Protein AF-A0A6G0UQ21-F1 (afdb_monomer_lite)

Radius of gyration: 29.73 Å; chains: 1; bounding box: 83×68×95 Å

Structure (mmCIF, N/CA/C/O backbone):
data_AF-A0A6G0UQ21-F1
#
_entry.id   AF-A0A6G0UQ21-F1
#
loop_
_atom_site.group_PDB
_atom_site.id
_atom_site.type_symbol
_atom_site.label_atom_id
_atom_site.label_alt_id
_atom_site.label_comp_id
_atom_site.label_asym_id
_atom_site.label_entity_id
_atom_site.label_seq_id
_atom_site.pdbx_PDB_ins_code
_atom_site.Cartn_x
_atom_site.Cartn_y
_atom_site.Cartn_z
_atom_site.occupancy
_atom_site.B_iso_or_equiv
_atom_site.auth_seq_id
_atom_site.auth_comp_id
_atom_site.auth_asym_id
_atom_site.auth_atom_id
_atom_site.pdbx_PDB_model_num
ATOM 1 N N . MET A 1 1 ? -21.520 -42.260 46.494 1.00 47.91 1 MET A N 1
ATOM 2 C CA . MET A 1 1 ? -20.589 -41.897 45.404 1.00 47.91 1 MET A CA 1
ATOM 3 C C . MET A 1 1 ? -20.803 -40.428 45.091 1.00 47.91 1 MET A C 1
ATOM 5 O O . M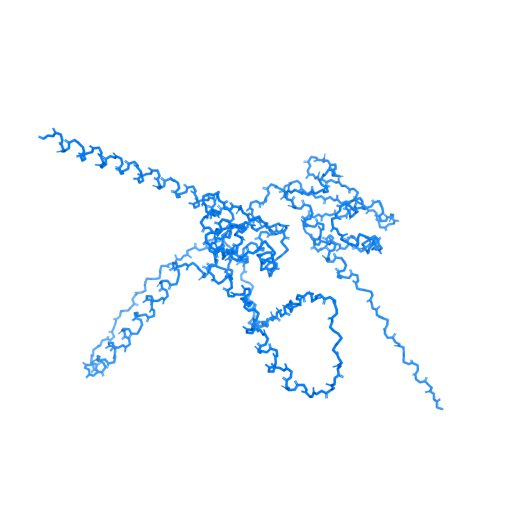ET A 1 1 ? -21.915 -40.061 44.748 1.00 47.91 1 MET A O 1
ATOM 9 N N . SER A 1 2 ? -19.809 -39.581 45.348 1.00 51.09 2 SER A N 1
ATOM 10 C CA . SER A 1 2 ? -19.900 -38.125 45.204 1.00 51.09 2 SER A CA 1
ATOM 11 C C . SER A 1 2 ? -19.579 -37.703 43.769 1.00 51.09 2 SER A C 1
ATOM 13 O O . SER A 1 2 ? -18.466 -37.908 43.285 1.00 51.09 2 SER A O 1
ATOM 15 N N . ASP A 1 3 ? -20.558 -37.103 43.092 1.00 58.38 3 ASP A N 1
ATOM 16 C CA . ASP A 1 3 ? -20.412 -36.596 41.729 1.00 58.38 3 ASP A CA 1
ATOM 17 C C . ASP A 1 3 ? -19.404 -35.442 41.673 1.00 58.38 3 ASP A C 1
ATOM 19 O O . ASP A 1 3 ? -19.630 -34.329 42.159 1.00 58.38 3 ASP A O 1
ATOM 23 N N . ILE A 1 4 ? -18.256 -35.705 41.048 1.00 64.38 4 ILE A N 1
ATOM 24 C CA . ILE A 1 4 ? -17.214 -34.712 40.799 1.00 64.38 4 ILE A CA 1
ATOM 25 C C . ILE A 1 4 ? -17.725 -33.761 39.711 1.00 64.38 4 ILE A C 1
ATOM 27 O O . ILE A 1 4 ? -17.646 -34.032 38.512 1.00 64.38 4 ILE A O 1
ATOM 31 N N . ASN A 1 5 ? -18.256 -32.617 40.135 1.00 59.78 5 ASN A N 1
ATOM 32 C CA . ASN A 1 5 ? -18.750 -31.568 39.251 1.00 59.78 5 ASN A CA 1
ATOM 33 C C . ASN A 1 5 ? -17.571 -30.851 38.559 1.00 59.78 5 ASN A C 1
ATOM 35 O O . ASN A 1 5 ? -17.010 -29.869 39.058 1.00 59.78 5 ASN A O 1
ATOM 39 N N . ILE A 1 6 ? -17.151 -31.372 37.402 1.00 70.31 6 ILE A N 1
ATOM 40 C CA . ILE A 1 6 ? -16.072 -30.801 36.587 1.00 70.31 6 ILE A CA 1
ATOM 41 C C . ILE A 1 6 ? -16.541 -29.452 36.018 1.00 70.31 6 ILE A C 1
ATOM 43 O O . ILE A 1 6 ? -17.186 -29.375 34.969 1.00 70.31 6 ILE A O 1
ATOM 47 N N . LYS A 1 7 ? -16.176 -28.353 36.694 1.00 69.44 7 LYS A N 1
ATOM 48 C CA . LYS A 1 7 ? -16.424 -26.976 36.237 1.00 69.44 7 LYS A CA 1
ATOM 49 C C . LYS A 1 7 ? -15.803 -26.760 34.850 1.00 69.44 7 LYS A C 1
ATOM 51 O O . LYS A 1 7 ? -14.590 -26.590 34.703 1.00 69.44 7 LYS A O 1
ATOM 56 N N . ARG A 1 8 ? -16.640 -26.737 33.806 1.00 73.88 8 ARG A N 1
ATOM 57 C CA . ARG A 1 8 ? -16.223 -26.445 32.424 1.00 73.88 8 ARG A CA 1
ATOM 58 C C . ARG A 1 8 ? -15.544 -25.070 32.371 1.00 73.88 8 ARG A C 1
ATOM 60 O O . ARG A 1 8 ? -16.163 -24.048 32.664 1.00 73.88 8 ARG A O 1
ATOM 67 N N . LYS A 1 9 ? -14.268 -25.029 31.966 1.00 73.31 9 LYS A N 1
ATOM 68 C CA . LYS A 1 9 ? -13.520 -23.774 31.764 1.00 73.31 9 LYS A CA 1
ATOM 69 C C . LYS A 1 9 ? -14.267 -22.897 30.751 1.00 73.31 9 LYS A C 1
ATOM 71 O O . LYS A 1 9 ? -14.428 -23.285 29.593 1.00 73.31 9 LYS A O 1
ATOM 76 N N . ARG A 1 10 ? -14.717 -21.712 31.179 1.00 67.94 10 ARG A N 1
ATOM 77 C CA . ARG A 1 10 ? -15.411 -20.739 30.318 1.00 67.94 10 ARG A CA 1
ATOM 78 C C . ARG A 1 10 ? -14.535 -20.408 29.103 1.00 67.94 10 ARG A C 1
ATOM 80 O O . ARG A 1 10 ? -13.388 -19.980 29.251 1.00 67.94 10 ARG A O 1
ATOM 87 N N . LYS A 1 11 ? -15.063 -20.606 27.889 1.00 70.06 11 LYS A N 1
ATOM 88 C CA . LYS A 1 11 ? -14.386 -20.206 26.646 1.00 70.06 11 LYS A CA 1
ATOM 89 C C . LYS A 1 11 ? -14.314 -18.678 26.612 1.00 70.06 11 LYS A C 1
ATOM 91 O O . LYS A 1 11 ? -15.342 -18.019 26.512 1.00 70.06 11 LYS A O 1
ATOM 96 N N . ARG A 1 12 ? -13.107 -18.109 26.698 1.00 66.25 12 ARG A N 1
ATOM 97 C CA . ARG A 1 12 ? -12.918 -16.657 26.564 1.00 66.25 12 ARG A CA 1
ATOM 98 C C . ARG A 1 12 ? -13.371 -16.209 25.164 1.00 66.25 12 ARG A C 1
ATOM 100 O O . ARG A 1 12 ? -12.971 -16.844 24.182 1.00 66.25 12 ARG A O 1
ATOM 107 N N . PRO A 1 13 ? -14.170 -15.137 25.045 1.00 69.62 13 PRO A N 1
ATOM 108 C CA . PRO A 1 13 ? -14.610 -14.634 23.750 1.00 69.62 13 PRO A CA 1
ATOM 109 C C . PRO A 1 13 ? -13.403 -14.207 22.901 1.00 69.62 13 PRO A C 1
ATOM 111 O O . PRO A 1 13 ? -12.422 -13.656 23.406 1.00 69.62 13 PRO A O 1
ATOM 114 N N . ARG A 1 14 ? -13.454 -14.471 21.588 1.00 79.19 14 ARG A N 1
ATOM 115 C CA . ARG A 1 14 ? -12.357 -14.223 20.628 1.00 79.19 14 ARG A CA 1
ATOM 116 C C . ARG A 1 14 ? -12.195 -12.732 20.265 1.00 79.19 14 ARG A C 1
ATOM 118 O O . ARG A 1 14 ? -11.975 -12.383 19.108 1.00 79.19 14 ARG A O 1
ATOM 125 N N . THR A 1 15 ? -12.247 -11.836 21.248 1.00 87.25 15 THR A N 1
ATOM 126 C CA . THR A 1 15 ? -12.184 -10.375 21.045 1.00 87.25 15 THR A CA 1
ATOM 127 C C . THR A 1 15 ? -10.826 -9.898 20.530 1.00 87.25 15 THR A C 1
ATOM 129 O O . THR A 1 15 ? -10.718 -8.837 19.923 1.00 87.25 15 THR A O 1
ATOM 132 N N . THR A 1 16 ? -9.752 -10.662 20.744 1.00 90.38 16 THR A N 1
ATOM 133 C CA . THR A 1 16 ? -8.412 -10.301 20.254 1.00 90.38 16 THR A CA 1
ATOM 134 C C . THR A 1 16 ? -8.328 -10.310 18.732 1.00 90.38 16 THR A C 1
ATOM 136 O O . THR A 1 16 ? -7.727 -9.396 18.170 1.00 90.38 16 THR A O 1
ATOM 139 N N . GLN A 1 17 ? -8.938 -11.304 18.078 1.00 90.38 17 GLN A N 1
ATOM 140 C CA . GLN A 1 17 ? -8.949 -11.407 16.618 1.00 90.38 17 GLN A CA 1
ATOM 141 C C . GLN A 1 17 ? -9.799 -10.287 16.013 1.00 90.38 17 GLN A C 1
ATOM 143 O O . GLN A 1 17 ? -9.311 -9.563 15.153 1.00 90.38 17 GLN A O 1
ATOM 148 N N . LEU A 1 18 ? -11.001 -10.065 16.561 1.00 91.44 18 LEU A N 1
ATOM 149 C CA . LEU A 1 18 ? -11.879 -8.961 16.155 1.00 91.44 18 LEU A CA 1
ATOM 150 C C . LEU A 1 18 ? -11.163 -7.610 16.236 1.00 91.44 18 LEU A C 1
ATOM 152 O O . LEU A 1 18 ? -11.138 -6.869 15.261 1.00 91.44 18 LEU A O 1
ATOM 156 N N . ARG A 1 19 ? -10.477 -7.330 17.352 1.00 93.44 19 ARG A N 1
ATOM 157 C CA . ARG A 1 19 ? -9.668 -6.111 17.510 1.00 93.44 19 ARG A CA 1
ATOM 158 C C . ARG A 1 19 ? -8.542 -6.004 16.480 1.00 93.44 19 ARG A C 1
ATOM 160 O O . ARG A 1 19 ? -8.238 -4.912 16.013 1.00 93.44 19 ARG A O 1
ATOM 167 N N . GLN A 1 20 ? -7.880 -7.110 16.140 1.00 93.44 20 GLN A N 1
ATOM 168 C CA . GLN A 1 20 ? -6.817 -7.093 15.131 1.00 93.44 20 GLN A CA 1
ATOM 169 C C . GLN A 1 20 ? -7.354 -6.842 13.724 1.00 93.44 20 GLN A C 1
ATOM 171 O O . GLN A 1 20 ? -6.705 -6.124 12.964 1.00 93.44 20 GLN A O 1
ATOM 176 N N . ASP A 1 21 ? -8.496 -7.429 13.385 1.00 92.81 21 ASP A N 1
ATOM 177 C CA . ASP A 1 21 ? -9.113 -7.280 12.071 1.00 92.81 21 ASP A CA 1
ATOM 178 C C . ASP A 1 21 ? -9.715 -5.882 11.910 1.00 92.81 21 ASP A C 1
ATOM 180 O O . ASP A 1 21 ? -9.471 -5.240 10.889 1.00 92.81 21 ASP A O 1
ATOM 184 N N . LEU A 1 22 ? -10.357 -5.352 12.958 1.00 94.69 22 LEU A N 1
ATOM 185 C CA . LEU A 1 22 ? -10.803 -3.960 13.008 1.00 94.69 22 LEU A CA 1
ATOM 186 C C . LEU A 1 22 ? -9.629 -2.996 12.825 1.00 94.69 22 LEU A C 1
ATOM 188 O O . LEU A 1 22 ? -9.658 -2.151 11.937 1.00 94.69 22 LEU A O 1
ATOM 192 N N . ARG A 1 23 ? -8.548 -3.175 13.599 1.00 95.69 23 ARG A N 1
ATOM 193 C CA . ARG A 1 23 ? -7.333 -2.357 13.472 1.00 95.69 23 ARG A CA 1
ATOM 194 C C . ARG A 1 23 ? -6.801 -2.354 12.045 1.00 95.69 23 ARG A C 1
ATOM 196 O O . ARG A 1 23 ? -6.537 -1.290 11.506 1.00 95.69 23 ARG A O 1
ATOM 203 N N . LYS A 1 24 ? -6.613 -3.530 11.435 1.00 95.00 24 LYS A N 1
ATOM 204 C CA . LYS A 1 24 ? -6.096 -3.628 10.060 1.00 95.00 24 LYS A CA 1
ATOM 205 C C . LYS A 1 24 ? -7.016 -2.918 9.073 1.00 95.00 24 LYS A C 1
ATOM 207 O O . LYS A 1 24 ? -6.526 -2.267 8.159 1.00 95.00 24 LYS A O 1
ATOM 212 N N . SER A 1 25 ? -8.322 -3.038 9.258 1.00 94.38 25 SER A N 1
ATOM 213 C CA . SER A 1 25 ? -9.308 -2.446 8.356 1.00 94.38 25 SER A CA 1
ATOM 214 C C . SER A 1 25 ? -9.330 -0.925 8.475 1.00 94.38 25 SER A C 1
ATOM 216 O O . SER A 1 25 ? -9.248 -0.247 7.461 1.00 94.38 25 SER A O 1
ATOM 218 N N . LEU A 1 26 ? -9.277 -0.379 9.694 1.00 95.38 26 LEU A N 1
ATOM 219 C CA . LEU A 1 26 ? -9.118 1.063 9.911 1.00 95.38 26 LEU A CA 1
ATOM 220 C C . LEU A 1 26 ? -7.778 1.579 9.362 1.00 95.38 26 LEU A C 1
ATOM 222 O O . LEU A 1 26 ? -7.751 2.566 8.637 1.00 95.38 26 LEU A O 1
ATOM 226 N N . GLU A 1 27 ? -6.663 0.887 9.630 1.00 95.31 27 GLU A N 1
ATOM 227 C CA . GLU A 1 27 ? -5.342 1.268 9.099 1.00 95.31 27 GLU A CA 1
ATOM 228 C C . GLU A 1 27 ? -5.321 1.293 7.565 1.00 95.31 27 GLU A C 1
ATOM 230 O O . GLU A 1 27 ? -4.733 2.191 6.964 1.00 95.31 27 GLU A O 1
ATOM 235 N N . THR A 1 28 ? -5.935 0.296 6.926 1.00 95.00 28 THR A N 1
ATOM 236 C CA . THR A 1 28 ? -5.995 0.210 5.462 1.00 95.00 28 THR A CA 1
ATOM 237 C C . THR A 1 28 ? -6.940 1.249 4.880 1.00 95.00 28 THR A C 1
ATOM 239 O O . THR A 1 28 ? -6.551 1.922 3.931 1.00 95.00 28 THR A O 1
ATOM 242 N N . ALA A 1 29 ? -8.113 1.456 5.480 1.00 94.62 29 ALA A N 1
ATOM 243 C CA . ALA A 1 29 ? -9.062 2.470 5.048 1.00 94.62 29 ALA A CA 1
ATOM 244 C C . ALA A 1 29 ? -8.479 3.884 5.179 1.00 94.62 29 ALA A C 1
ATOM 246 O O . ALA A 1 29 ? -8.512 4.635 4.214 1.00 94.62 29 ALA A O 1
ATOM 247 N N . ILE A 1 30 ? -7.864 4.247 6.308 1.00 94.81 30 ILE A N 1
ATOM 248 C CA . ILE A 1 30 ? -7.285 5.590 6.510 1.00 94.81 30 ILE A CA 1
ATOM 249 C C . ILE A 1 30 ? -6.147 5.868 5.516 1.00 94.81 30 ILE A C 1
ATOM 251 O O . ILE A 1 30 ? -6.021 6.974 4.986 1.00 94.81 30 ILE A O 1
ATOM 255 N N . LEU A 1 31 ? -5.303 4.866 5.248 1.00 94.56 31 LEU A N 1
ATOM 256 C CA . LEU A 1 31 ? -4.131 5.027 4.383 1.00 94.56 31 LEU A CA 1
ATOM 257 C C . LEU A 1 31 ? -4.419 4.817 2.892 1.00 94.56 31 LEU A C 1
ATOM 259 O O . LEU A 1 31 ? -3.536 5.095 2.071 1.00 94.56 31 LEU A O 1
ATOM 263 N N . ALA A 1 32 ? -5.600 4.318 2.526 1.00 93.69 32 ALA A N 1
ATOM 264 C CA . ALA A 1 32 ? -5.936 4.060 1.135 1.00 93.69 32 ALA A CA 1
ATOM 265 C C . ALA A 1 32 ? -5.941 5.369 0.318 1.00 93.69 32 ALA A C 1
ATOM 267 O O . ALA A 1 32 ? -6.457 6.396 0.769 1.00 93.69 32 ALA A O 1
ATOM 268 N N . PRO A 1 33 ? -5.379 5.362 -0.907 1.00 90.38 33 PRO A N 1
ATOM 269 C CA . PRO A 1 33 ? -5.287 6.565 -1.733 1.00 90.38 33 PRO A CA 1
ATOM 270 C C . PRO A 1 33 ? -6.667 7.084 -2.160 1.00 90.38 33 PRO A C 1
ATOM 272 O O . PRO A 1 33 ? -6.854 8.290 -2.271 1.00 90.38 33 PRO A O 1
ATOM 275 N N . LYS A 1 34 ? -7.630 6.176 -2.361 1.00 90.94 34 LYS A N 1
ATOM 276 C CA . LYS A 1 34 ? -9.035 6.463 -2.686 1.00 90.94 34 LYS A CA 1
ATOM 277 C C . LYS A 1 34 ? -9.941 5.940 -1.577 1.00 90.94 34 LYS A C 1
ATOM 279 O O . LYS A 1 34 ? -10.732 5.029 -1.787 1.00 90.94 34 LYS A O 1
ATOM 284 N N . SER A 1 35 ? -9.712 6.433 -0.370 1.00 91.62 35 SER A N 1
ATOM 285 C CA . SER A 1 35 ? -10.460 5.989 0.797 1.00 91.62 35 SER A CA 1
ATOM 286 C C . SER A 1 35 ? -11.856 6.608 0.825 1.00 91.62 35 SER A C 1
ATOM 288 O O . SER A 1 35 ? -11.991 7.825 0.697 1.00 91.62 35 SER A O 1
ATOM 290 N N . SER A 1 36 ? -12.872 5.763 1.010 1.00 90.31 36 SER A N 1
ATOM 291 C CA . SER A 1 36 ? -14.269 6.179 1.136 1.00 90.31 36 SER A CA 1
ATOM 292 C C . SER A 1 36 ? -14.521 6.973 2.409 1.00 90.31 36 SER A C 1
ATOM 294 O O . SER A 1 36 ? -15.366 7.846 2.392 1.00 90.31 36 SER A O 1
ATOM 296 N N . ILE A 1 37 ? -13.772 6.745 3.490 1.00 94.12 37 ILE A N 1
ATOM 297 C CA . ILE A 1 37 ? -14.065 7.330 4.809 1.00 94.12 37 ILE A CA 1
ATOM 298 C C . ILE A 1 37 ? -13.524 8.750 5.001 1.00 94.12 37 ILE A C 1
ATOM 300 O O . ILE A 1 37 ? -13.802 9.372 6.014 1.00 94.12 37 ILE A O 1
ATOM 304 N N . LEU A 1 38 ? -12.735 9.280 4.063 1.00 92.88 38 LEU A N 1
ATOM 305 C CA . LEU A 1 38 ? -12.030 10.554 4.264 1.00 92.88 38 LEU A CA 1
ATOM 306 C C . LEU A 1 38 ? -12.944 11.769 4.357 1.00 92.88 38 LEU A C 1
ATOM 308 O O . LEU A 1 38 ? -12.565 12.741 4.998 1.00 92.88 38 LEU A O 1
ATOM 312 N N . HIS A 1 39 ? -14.110 11.717 3.717 1.00 94.81 39 HIS A N 1
ATOM 313 C CA . HIS A 1 39 ? -15.087 12.802 3.771 1.00 94.81 39 HIS A CA 1
ATOM 314 C C . HIS A 1 39 ? -15.729 12.947 5.159 1.00 94.81 39 HIS A C 1
ATOM 316 O O . HIS A 1 39 ? -16.267 14.004 5.455 1.00 94.81 39 HIS A O 1
ATOM 322 N N . LEU A 1 40 ? -15.639 11.914 6.007 1.00 95.94 40 LEU A N 1
ATOM 323 C CA . LEU A 1 40 ? -16.147 11.929 7.383 1.00 95.94 40 LEU A CA 1
ATOM 324 C C . LEU A 1 40 ? -15.200 12.641 8.356 1.00 95.94 40 LEU A C 1
ATOM 326 O O . LEU A 1 40 ? -15.561 12.866 9.505 1.00 95.94 40 LEU A O 1
ATOM 330 N N . PHE A 1 41 ? -13.964 12.934 7.937 1.00 96.44 41 PHE A N 1
ATOM 331 C CA . PHE A 1 41 ? -12.972 13.536 8.817 1.00 96.44 41 PHE A CA 1
ATOM 332 C C . PHE A 1 41 ? -12.993 15.056 8.730 1.00 96.44 41 PHE A C 1
ATOM 334 O O . PHE A 1 41 ? -12.660 15.638 7.695 1.00 9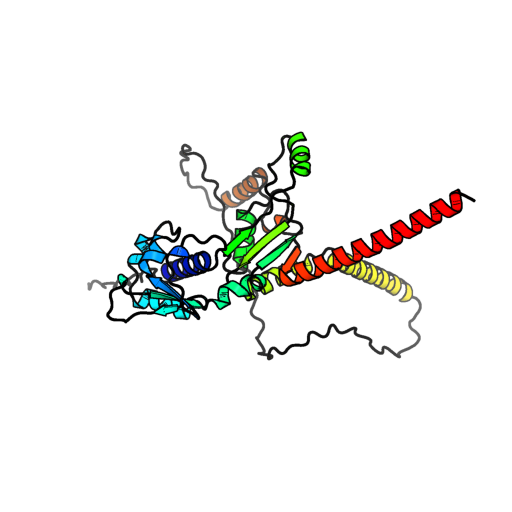6.44 41 PHE A O 1
ATOM 341 N N . SER A 1 42 ? -13.259 15.680 9.870 1.00 96.50 42 SER A N 1
ATOM 342 C CA . SER A 1 42 ? -13.009 17.095 10.101 1.00 96.50 42 SER A CA 1
ATOM 343 C C . SER A 1 42 ? -11.503 17.358 10.103 1.00 96.50 42 SER A C 1
ATOM 345 O O . SER A 1 42 ? -10.701 16.576 10.627 1.00 96.50 42 SER A O 1
ATOM 347 N N . ILE A 1 43 ? -11.100 18.457 9.466 1.00 95.31 43 ILE A N 1
ATOM 348 C CA . ILE A 1 43 ? -9.693 18.819 9.289 1.00 95.31 43 ILE A CA 1
ATOM 349 C C . ILE A 1 43 ? -9.321 19.868 10.333 1.00 95.31 43 ILE A C 1
ATOM 351 O O . ILE A 1 43 ? -9.711 21.024 10.212 1.00 95.31 43 ILE A O 1
ATOM 355 N N . SER A 1 44 ? -8.519 19.483 11.321 1.00 93.19 44 SER A N 1
ATOM 356 C CA . SER A 1 44 ? -7.793 20.427 12.173 1.00 93.19 44 SER A CA 1
ATOM 357 C C . SER A 1 44 ? -6.412 20.725 11.579 1.00 93.19 44 SER A C 1
ATOM 359 O O . SER A 1 44 ? -5.943 20.049 10.657 1.00 93.19 44 SER A O 1
ATOM 361 N N . GLU A 1 45 ? -5.709 21.719 12.122 1.00 90.88 45 GLU A N 1
ATOM 362 C CA . GLU A 1 45 ? -4.387 22.125 11.620 1.00 90.88 45 GLU A CA 1
ATOM 363 C C . GLU A 1 45 ? -3.383 20.960 11.560 1.00 90.88 45 GLU A C 1
ATOM 365 O O . GLU A 1 45 ? -2.645 20.792 10.584 1.00 90.88 45 GLU A O 1
ATOM 370 N N . THR A 1 46 ? -3.379 20.105 12.588 1.00 93.88 46 THR A N 1
ATOM 371 C CA . THR A 1 46 ? -2.370 19.048 12.758 1.00 93.88 46 THR A CA 1
ATOM 372 C C . THR A 1 46 ? -2.912 17.630 12.568 1.00 93.88 46 THR A C 1
ATOM 374 O O . THR A 1 46 ? -2.140 16.698 12.285 1.00 93.88 46 THR A O 1
ATOM 377 N N . GLN A 1 47 ? -4.226 17.446 12.698 1.00 96.38 47 GLN A N 1
ATOM 378 C CA . GLN A 1 47 ? -4.870 16.139 12.785 1.00 96.38 47 GLN A CA 1
ATOM 379 C C . GLN A 1 47 ? -6.201 16.114 12.034 1.00 96.38 47 GLN A C 1
ATOM 381 O O . GLN A 1 47 ? -6.824 17.142 11.794 1.00 96.38 47 GLN A O 1
ATOM 386 N N . TYR A 1 48 ? -6.608 14.909 11.663 1.00 96.12 48 TYR A N 1
ATOM 387 C CA . TYR A 1 48 ? -7.949 14.601 11.189 1.00 96.12 48 TYR A CA 1
ATOM 388 C C . TYR A 1 48 ? -8.705 13.930 12.325 1.00 96.12 48 TYR A C 1
ATOM 390 O O . TYR A 1 48 ? -8.133 13.027 12.938 1.00 96.12 48 TYR A O 1
ATOM 398 N N . THR A 1 49 ? -9.948 14.330 12.576 1.00 97.38 49 THR A N 1
ATOM 399 C CA . THR A 1 49 ? -10.827 13.744 13.600 1.00 97.38 49 THR A CA 1
ATOM 400 C C . THR A 1 49 ? -12.167 13.350 12.984 1.00 97.38 49 THR A C 1
ATOM 402 O O . THR A 1 49 ? -12.640 14.004 12.061 1.00 97.38 49 THR A O 1
ATOM 405 N N . ALA A 1 50 ? -12.755 12.247 13.439 1.00 97.31 50 ALA A N 1
ATOM 406 C CA . ALA A 1 50 ? -14.081 11.799 13.013 1.00 97.31 50 ALA A CA 1
ATOM 407 C C . ALA A 1 50 ? -14.739 10.957 14.106 1.00 97.31 50 ALA A C 1
ATOM 409 O O . ALA A 1 50 ? -14.046 10.371 14.945 1.00 97.31 50 ALA A O 1
ATOM 410 N N . ASN A 1 51 ? -16.060 10.811 14.033 1.00 96.50 51 ASN A N 1
ATOM 411 C CA . ASN A 1 51 ? -16.776 9.847 14.856 1.00 96.50 51 ASN A CA 1
ATOM 412 C C . ASN A 1 51 ? -16.359 8.408 14.482 1.00 96.50 51 ASN A C 1
ATOM 414 O O . ASN A 1 51 ? -16.394 8.007 13.314 1.00 96.50 51 ASN A O 1
ATOM 418 N N . LEU A 1 52 ? -15.945 7.606 15.469 1.00 95.56 52 LEU A N 1
ATOM 419 C CA . LEU A 1 52 ? -15.449 6.247 15.238 1.00 95.56 52 LEU A CA 1
ATOM 420 C C . LEU A 1 52 ? -16.533 5.329 14.661 1.00 95.56 52 LEU A C 1
ATOM 422 O O . LEU A 1 52 ? -16.238 4.486 13.811 1.00 95.56 52 LEU A O 1
ATOM 426 N N . PHE A 1 53 ? -17.770 5.466 15.127 1.00 93.06 53 PHE A N 1
ATOM 427 C CA . PHE A 1 53 ? -18.874 4.598 14.742 1.00 93.06 53 PHE A CA 1
ATOM 428 C C . PHE A 1 53 ? -19.260 4.810 13.276 1.00 93.06 53 PHE A C 1
ATOM 430 O O . PHE A 1 53 ? -19.385 3.843 12.518 1.00 93.06 53 PHE A O 1
ATOM 437 N N . GLU A 1 54 ? -19.348 6.070 12.844 1.00 93.81 54 GLU A N 1
ATOM 438 C CA . GLU A 1 54 ? -19.582 6.422 11.442 1.00 93.81 54 GLU A CA 1
ATOM 439 C C . GLU A 1 54 ? -18.474 5.896 10.532 1.00 93.81 54 GLU A C 1
ATOM 441 O O . GLU A 1 54 ? -18.750 5.331 9.469 1.00 93.81 54 GLU A O 1
ATOM 446 N N . VAL A 1 55 ? -17.217 6.012 10.969 1.00 95.00 55 VAL A N 1
ATOM 447 C CA . VAL A 1 55 ? -16.075 5.470 10.230 1.00 95.00 55 VAL A CA 1
ATOM 448 C C . VAL A 1 55 ? -16.191 3.950 10.099 1.00 95.00 55 VAL A C 1
ATOM 450 O O . VAL A 1 55 ? -16.044 3.432 8.994 1.00 95.00 55 VAL A O 1
ATOM 453 N N . ILE A 1 56 ? -16.501 3.220 11.176 1.00 94.25 56 ILE A N 1
ATOM 454 C CA . ILE A 1 56 ? -16.668 1.755 11.129 1.00 94.25 56 ILE A CA 1
ATOM 455 C C . ILE A 1 56 ? -17.811 1.358 10.189 1.00 94.25 56 ILE A C 1
ATOM 457 O O . ILE A 1 56 ? -17.651 0.420 9.406 1.00 94.25 56 ILE A O 1
ATOM 461 N N . LYS A 1 57 ? -18.933 2.084 10.218 1.00 91.81 57 LYS A N 1
ATOM 462 C CA . LYS A 1 57 ? -20.085 1.837 9.340 1.00 91.81 57 LYS A CA 1
ATOM 463 C C . LYS A 1 57 ? -19.748 2.043 7.859 1.00 91.81 57 LYS A C 1
ATOM 465 O O . LYS A 1 57 ? -20.213 1.276 7.024 1.00 91.81 57 LYS A O 1
ATOM 470 N N . ASN A 1 58 ? -18.925 3.045 7.541 1.00 91.94 58 ASN A N 1
ATOM 471 C CA . ASN A 1 58 ? -18.533 3.383 6.167 1.00 91.94 58 ASN A CA 1
ATOM 472 C C . ASN A 1 58 ? -17.290 2.638 5.661 1.00 91.94 58 ASN A C 1
ATOM 474 O O . ASN A 1 58 ? -16.981 2.672 4.466 1.00 91.94 58 ASN A O 1
ATOM 478 N N . THR A 1 59 ? -16.544 1.964 6.538 1.00 90.62 59 THR A N 1
ATOM 479 C CA . 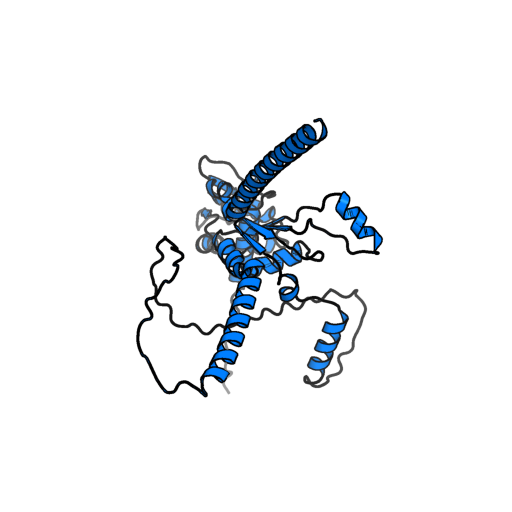THR A 1 59 ? -15.526 1.020 6.074 1.00 90.62 59 THR A CA 1
ATOM 480 C C . THR A 1 59 ? -16.190 -0.192 5.425 1.00 90.62 59 THR A C 1
ATOM 482 O O . THR A 1 59 ? -17.178 -0.703 5.940 1.00 90.62 59 THR A O 1
ATOM 485 N N . GLU A 1 60 ? -15.611 -0.708 4.334 1.00 80.62 60 GLU A N 1
ATOM 486 C CA . GLU A 1 60 ? -16.038 -1.936 3.626 1.00 80.62 60 GLU A CA 1
ATOM 487 C C . GLU A 1 60 ? -15.802 -3.225 4.456 1.00 80.62 60 GLU A C 1
ATOM 489 O O . GLU A 1 60 ? -15.388 -4.278 3.967 1.00 80.62 60 GLU A O 1
ATOM 494 N N . LEU A 1 61 ? -16.022 -3.149 5.765 1.00 77.38 61 LEU A N 1
ATOM 495 C CA . LEU A 1 61 ? -16.035 -4.264 6.683 1.00 77.38 61 LEU A CA 1
ATOM 496 C C . LEU A 1 61 ? -17.340 -5.027 6.466 1.00 77.38 61 LEU A C 1
ATOM 498 O O . LEU A 1 61 ? -18.382 -4.636 6.980 1.00 77.38 61 LEU A O 1
ATOM 502 N N . GLY A 1 62 ? -17.285 -6.173 5.782 1.00 71.44 62 GLY A N 1
ATOM 503 C CA . GLY A 1 62 ? -18.457 -7.035 5.548 1.00 71.44 62 GLY A CA 1
ATOM 504 C C . GLY A 1 62 ? -19.152 -7.586 6.808 1.00 71.44 62 GLY A C 1
ATOM 505 O O . GLY A 1 62 ? -19.981 -8.476 6.697 1.00 71.44 62 GLY A O 1
ATOM 506 N N . ASN A 1 63 ? -18.785 -7.128 8.011 1.00 79.88 63 ASN A N 1
ATOM 507 C CA . ASN A 1 63 ? -19.447 -7.430 9.279 1.00 79.88 63 ASN A CA 1
ATOM 508 C C . ASN A 1 63 ? -19.353 -6.237 10.255 1.00 79.88 63 ASN A C 1
ATOM 510 O O . ASN A 1 63 ? -18.867 -6.413 11.375 1.00 79.88 63 ASN A O 1
ATOM 514 N N . ALA A 1 64 ? -19.751 -5.031 9.836 1.00 82.44 64 ALA A N 1
ATOM 515 C CA . ALA A 1 64 ? -19.711 -3.827 10.677 1.00 82.44 64 ALA A CA 1
ATOM 516 C C . ALA A 1 64 ? -20.314 -4.066 12.078 1.00 82.44 64 ALA A C 1
ATOM 518 O O . ALA A 1 64 ? -19.669 -3.775 13.084 1.00 82.44 64 ALA A O 1
ATOM 519 N N . GLU A 1 65 ? -21.467 -4.738 12.144 1.00 86.12 65 GLU A N 1
ATOM 520 C CA . GLU A 1 65 ? -22.194 -5.086 13.377 1.00 86.12 65 GLU A CA 1
ATOM 521 C C . GLU A 1 65 ? -21.334 -5.810 14.421 1.00 86.12 65 GLU A C 1
ATOM 523 O O . GLU A 1 65 ? -21.378 -5.497 15.610 1.00 86.12 65 GLU A O 1
ATOM 528 N N . LYS A 1 66 ? -20.460 -6.732 13.991 1.00 88.38 66 LYS A N 1
ATOM 529 C CA . LYS A 1 66 ? -19.588 -7.484 14.914 1.00 88.38 66 LYS A CA 1
ATOM 530 C C . LYS A 1 66 ? -18.610 -6.583 15.654 1.00 88.38 66 LYS A C 1
ATOM 532 O O . LYS A 1 66 ? -18.150 -6.942 16.738 1.00 88.38 66 LYS A O 1
ATOM 537 N N . TYR A 1 67 ? -18.245 -5.460 15.047 1.00 87.88 67 TYR A N 1
ATOM 538 C CA . TYR A 1 67 ? -17.329 -4.508 15.645 1.00 87.88 67 TYR A CA 1
ATOM 539 C C . TYR A 1 67 ? -18.044 -3.575 16.608 1.00 87.88 67 TYR A C 1
ATOM 541 O O . TYR A 1 67 ? -17.423 -3.229 17.604 1.00 87.88 67 TYR A O 1
ATOM 549 N N . LEU A 1 68 ? -19.320 -3.251 16.367 1.00 86.12 68 LEU A N 1
ATOM 550 C CA . LEU A 1 68 ? -20.133 -2.371 17.219 1.00 86.12 68 LEU A CA 1
ATOM 551 C C . LEU A 1 68 ? -20.327 -2.920 18.638 1.00 86.12 68 LEU A C 1
ATOM 553 O O . LEU A 1 68 ? -20.443 -2.162 19.592 1.00 86.12 68 LEU A O 1
ATOM 557 N N . HIS A 1 69 ? -20.289 -4.243 18.800 1.00 87.69 69 HIS A N 1
ATOM 558 C CA . HIS A 1 69 ? -20.386 -4.893 20.111 1.00 87.69 69 HIS A CA 1
ATOM 559 C C . HIS A 1 69 ? -19.074 -4.890 20.919 1.00 87.69 69 HIS A C 1
ATOM 561 O O . HIS A 1 69 ? -18.990 -5.532 21.971 1.00 87.69 69 HIS A O 1
ATOM 567 N N . LEU A 1 70 ? -18.009 -4.238 20.439 1.00 90.62 70 LEU A N 1
ATOM 568 C CA . LEU A 1 70 ? -16.791 -4.083 21.231 1.00 90.62 70 LEU A CA 1
ATOM 569 C C . LEU A 1 70 ? -17.023 -3.079 22.364 1.00 90.62 70 LEU A C 1
ATOM 571 O O . LEU A 1 70 ? -17.608 -2.021 22.174 1.00 90.62 70 LEU A O 1
ATOM 575 N N . SER A 1 71 ? -16.506 -3.393 23.553 1.00 92.69 71 SER A N 1
ATOM 576 C CA . SER A 1 71 ? -16.509 -2.433 24.657 1.00 92.69 71 SER A CA 1
ATOM 577 C C . SER A 1 71 ? -15.613 -1.228 24.351 1.00 92.69 71 SER A C 1
ATOM 579 O O . SER A 1 71 ? -14.645 -1.340 23.591 1.00 92.69 71 SER A O 1
ATOM 581 N N . THR A 1 72 ? -15.865 -0.099 25.016 1.00 93.44 72 THR A N 1
ATOM 582 C CA . THR A 1 72 ? -15.030 1.118 24.947 1.00 93.44 72 THR A CA 1
ATOM 583 C C . THR A 1 72 ? -13.558 0.818 25.236 1.00 93.44 72 THR A C 1
ATOM 585 O O . THR A 1 72 ? -12.663 1.224 24.492 1.00 93.44 72 THR A O 1
ATOM 588 N N . PHE A 1 73 ? -13.292 -0.018 26.245 1.00 93.00 73 PHE A N 1
ATOM 589 C CA . PHE A 1 73 ? -11.954 -0.537 26.534 1.00 93.00 73 PHE A CA 1
ATOM 590 C C . PHE A 1 73 ? -11.367 -1.343 25.362 1.00 93.00 73 PHE A C 1
ATOM 592 O O . PHE A 1 73 ? -10.178 -1.248 25.047 1.00 93.00 73 PHE A O 1
ATOM 599 N N . GLY A 1 74 ? -12.199 -2.138 24.686 1.00 93.19 74 GLY A N 1
ATOM 600 C CA . GLY A 1 74 ? -11.834 -2.874 23.481 1.00 93.19 74 GLY A CA 1
ATOM 601 C C . GLY A 1 74 ? -11.321 -1.958 22.371 1.00 93.19 74 GLY A C 1
ATOM 602 O O . GLY A 1 74 ? -10.256 -2.244 21.813 1.00 93.19 74 GLY A O 1
ATOM 603 N N . TYR A 1 75 ? -12.016 -0.850 22.112 1.00 94.94 75 TYR A N 1
ATOM 604 C CA . TYR A 1 75 ? -11.603 0.170 21.146 1.00 94.94 75 TYR A CA 1
ATOM 605 C C . TYR A 1 75 ? -10.337 0.907 21.581 1.00 94.94 75 TYR A C 1
ATOM 607 O O . TYR A 1 75 ? -9.356 0.910 20.840 1.00 94.94 75 TYR A O 1
ATOM 615 N N . LYS A 1 76 ? -10.278 1.423 22.813 1.00 95.38 76 LYS A N 1
ATOM 616 C CA . LYS A 1 76 ? -9.083 2.114 23.333 1.00 95.38 76 LYS A CA 1
ATOM 617 C C . LYS A 1 76 ? -7.836 1.233 23.326 1.00 95.38 76 LYS A C 1
ATOM 619 O O . LYS A 1 76 ? -6.738 1.696 23.029 1.00 95.38 76 LYS A O 1
ATOM 624 N N . SER A 1 77 ? -7.990 -0.076 23.545 1.00 95.50 77 SER A N 1
ATOM 625 C CA . SER A 1 77 ? -6.872 -1.025 23.461 1.00 95.50 77 SER A CA 1
ATOM 626 C C . SER A 1 77 ? -6.251 -1.149 22.058 1.00 95.50 77 SER A C 1
ATOM 628 O O . SER A 1 77 ? -5.183 -1.755 21.916 1.00 95.50 77 SER A O 1
ATOM 630 N N . LEU A 1 78 ? -6.898 -0.615 21.012 1.00 95.81 78 LEU A N 1
ATOM 631 C CA . LEU A 1 78 ? -6.321 -0.527 19.671 1.00 95.81 78 LEU A CA 1
ATOM 632 C C . LEU A 1 78 ? -5.165 0.472 19.610 1.00 95.81 78 LEU A C 1
ATOM 634 O O . LEU A 1 78 ? -4.214 0.198 18.877 1.00 95.81 78 LEU A O 1
ATOM 638 N N . ASN A 1 79 ? -5.184 1.531 20.428 1.00 96.44 79 ASN A N 1
ATOM 639 C CA . ASN A 1 79 ? -4.120 2.542 20.500 1.00 96.44 79 ASN A CA 1
ATOM 640 C C . ASN A 1 79 ? -2.761 1.899 20.814 1.00 96.44 79 ASN A C 1
ATOM 642 O O . ASN A 1 79 ? -1.746 2.253 20.229 1.00 96.44 79 ASN A O 1
ATOM 646 N N . ASN A 1 80 ? -2.747 0.846 21.636 1.00 95.50 80 ASN A N 1
ATOM 647 C CA . ASN A 1 80 ? -1.521 0.116 21.986 1.00 95.50 80 ASN A CA 1
ATOM 648 C C . ASN A 1 80 ? -0.967 -0.746 20.836 1.00 95.50 80 ASN A C 1
ATOM 650 O O . ASN A 1 80 ? 0.137 -1.281 20.926 1.00 95.50 80 ASN A O 1
ATOM 654 N N . LYS A 1 81 ? -1.748 -0.961 19.772 1.00 93.50 81 LYS A N 1
ATOM 655 C CA . LYS A 1 81 ? -1.415 -1.872 18.665 1.00 93.50 81 LYS A CA 1
ATOM 656 C C . LYS A 1 81 ? -1.155 -1.154 17.350 1.00 93.50 81 LYS A C 1
ATOM 658 O O . LYS A 1 81 ? -0.711 -1.803 16.401 1.00 93.50 81 LYS A O 1
ATOM 663 N N . THR A 1 82 ? -1.466 0.132 17.262 1.00 95.38 82 THR A N 1
ATOM 664 C CA . THR A 1 82 ? -1.255 0.932 16.060 1.00 95.38 82 THR A CA 1
ATOM 665 C C . THR A 1 82 ? -0.476 2.198 16.386 1.00 95.38 82 THR A C 1
ATOM 667 O O . THR A 1 82 ? -0.427 2.644 17.522 1.00 95.38 82 THR A O 1
ATOM 670 N N . ARG A 1 83 ? 0.172 2.756 15.367 1.00 93.94 83 ARG A N 1
ATOM 671 C CA . ARG A 1 83 ? 0.804 4.083 15.413 1.00 93.94 83 ARG A CA 1
ATOM 672 C C . ARG A 1 83 ? 0.192 5.031 14.380 1.00 93.94 83 ARG A C 1
ATOM 674 O O . ARG A 1 83 ? 0.750 6.089 14.120 1.00 93.94 83 ARG A O 1
ATOM 681 N N . ILE A 1 84 ? -0.874 4.593 13.709 1.00 95.31 84 ILE A N 1
ATOM 682 C CA . ILE A 1 84 ? -1.477 5.312 12.583 1.00 95.31 84 ILE A CA 1
ATOM 683 C C . ILE A 1 84 ? -2.606 6.208 13.072 1.00 95.31 84 ILE A C 1
ATOM 685 O O . ILE A 1 84 ? -2.724 7.327 12.595 1.00 95.31 84 ILE A O 1
ATOM 689 N N . PHE A 1 85 ? -3.404 5.737 14.024 1.00 96.69 85 PHE A N 1
ATOM 690 C CA . PHE A 1 85 ? -4.515 6.491 14.585 1.00 96.69 85 PHE A CA 1
ATOM 691 C C . PHE A 1 85 ? -4.579 6.307 16.099 1.00 96.69 85 PHE A C 1
ATOM 693 O O . PHE A 1 85 ? -4.001 5.367 16.651 1.00 96.69 85 PHE A O 1
ATOM 700 N N . THR A 1 86 ? -5.314 7.194 16.747 1.00 97.44 86 THR A N 1
ATOM 701 C CA . THR A 1 86 ? -5.649 7.157 18.167 1.00 97.44 86 THR A CA 1
ATOM 702 C C . THR A 1 86 ? -7.156 7.261 18.318 1.00 97.44 86 THR A C 1
ATOM 704 O O . THR A 1 86 ? -7.802 8.002 17.589 1.00 97.44 86 THR A O 1
ATOM 707 N N . ILE A 1 87 ? -7.720 6.483 19.233 1.00 97.12 87 ILE A N 1
ATOM 708 C CA . ILE A 1 87 ? -9.128 6.560 19.617 1.00 97.12 87 ILE A CA 1
ATOM 709 C C . ILE A 1 87 ? -9.208 7.294 20.954 1.00 97.12 87 ILE A C 1
ATOM 711 O O . ILE A 1 87 ? -8.608 6.838 21.935 1.00 97.12 87 ILE A O 1
ATOM 715 N N . CYS A 1 88 ? -9.934 8.406 20.967 1.00 95.62 88 CYS A N 1
ATOM 716 C CA . CYS A 1 88 ? -10.157 9.288 22.108 1.00 95.62 88 CYS A CA 1
ATOM 717 C C . CYS A 1 88 ? -11.621 9.207 22.576 1.00 95.62 88 CYS A C 1
ATOM 719 O O . CYS A 1 88 ? -12.477 8.665 21.880 1.00 95.62 88 CYS A O 1
ATOM 721 N N . GLY A 1 89 ? -11.884 9.691 23.789 1.00 92.94 89 GLY A N 1
ATOM 722 C CA . GLY A 1 89 ? -13.195 9.668 24.448 1.00 92.94 89 GLY A CA 1
ATOM 723 C C . GLY A 1 89 ? -13.065 9.287 25.920 1.00 92.94 89 GLY A C 1
ATOM 724 O O . GLY A 1 89 ? -11.988 8.863 26.359 1.00 92.94 89 GLY A O 1
ATOM 725 N N . GLU A 1 90 ? -14.133 9.401 26.700 1.00 90.25 90 GLU A N 1
ATOM 726 C CA . GLU A 1 90 ? -14.142 8.981 28.105 1.00 90.25 90 GLU A CA 1
ATOM 727 C C . GLU A 1 90 ? -14.256 7.451 28.239 1.00 90.25 90 GLU A C 1
ATOM 729 O O . GLU A 1 90 ? -14.382 6.713 27.262 1.00 90.25 90 GLU A O 1
ATOM 734 N N . LEU A 1 91 ? -14.006 6.898 29.429 1.00 83.00 91 LEU A N 1
ATOM 735 C CA . LEU A 1 91 ? -14.196 5.453 29.675 1.00 83.00 91 LEU A CA 1
ATOM 736 C C . LEU A 1 91 ? -15.665 5.121 29.960 1.00 83.00 91 LEU A C 1
ATOM 738 O O . LEU A 1 91 ? -16.113 4.029 29.610 1.00 83.00 91 LEU A O 1
ATOM 742 N N . SER A 1 92 ? -16.359 6.075 30.579 1.00 83.31 92 SER A N 1
ATOM 743 C CA . SER A 1 92 ? -17.780 6.094 30.936 1.00 83.31 92 SER A CA 1
ATOM 744 C C . SER A 1 92 ? -18.705 6.361 29.751 1.00 83.31 92 SER A C 1
ATOM 746 O O . SER A 1 92 ? -19.876 5.997 29.818 1.00 83.31 92 SER A O 1
ATOM 748 N N . SER A 1 93 ? -18.202 6.989 28.685 1.00 84.44 93 SER A N 1
ATOM 749 C CA . SER A 1 93 ? -19.015 7.373 27.533 1.00 84.44 93 SER A CA 1
ATOM 750 C C . SER A 1 93 ? -19.504 6.160 26.744 1.00 84.44 93 SER A C 1
ATOM 752 O O . SER A 1 93 ? -18.932 5.063 26.807 1.00 84.44 93 SER A O 1
ATOM 754 N N . LYS A 1 94 ? -20.578 6.346 25.974 1.00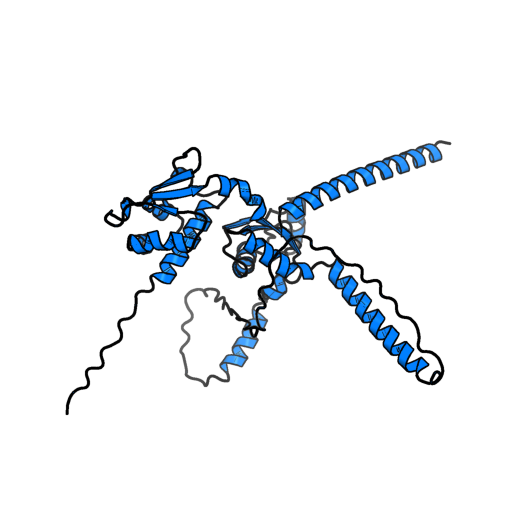 87.69 94 LYS A N 1
ATOM 755 C CA . LYS A 1 94 ? -21.065 5.299 25.079 1.00 87.69 94 LYS A CA 1
ATOM 756 C C . LYS A 1 94 ? -20.044 5.094 23.950 1.00 87.69 94 LYS A C 1
ATOM 758 O O . LYS A 1 94 ? -19.272 5.998 23.631 1.00 87.69 94 LYS A O 1
ATOM 763 N N . PRO A 1 95 ? -19.999 3.905 23.321 1.00 82.88 95 PRO A N 1
ATOM 764 C CA . PRO A 1 95 ? -19.115 3.664 22.177 1.00 82.88 95 PRO A CA 1
ATOM 765 C C . PRO A 1 95 ? -19.383 4.609 20.991 1.00 82.88 95 PRO A C 1
ATOM 767 O O . PRO A 1 95 ? -18.493 4.799 20.166 1.00 82.88 95 PRO A O 1
ATOM 770 N N . GLU A 1 96 ? -20.579 5.195 20.926 1.00 87.88 96 GLU A N 1
ATOM 771 C CA . GLU A 1 96 ? -21.004 6.187 19.930 1.00 87.88 96 GLU A CA 1
ATOM 772 C C . GLU A 1 96 ? -20.279 7.532 20.083 1.00 87.88 96 GLU A C 1
ATOM 774 O O . GLU A 1 96 ? -20.067 8.218 19.088 1.00 87.88 96 GLU A O 1
ATOM 779 N N . ASP A 1 97 ? -19.808 7.855 21.290 1.00 92.94 97 ASP A N 1
ATOM 780 C CA . ASP A 1 97 ? -19.126 9.118 21.600 1.00 92.94 97 ASP A CA 1
ATOM 781 C C . ASP A 1 97 ? -17.608 9.038 21.358 1.00 92.94 97 ASP A C 1
ATOM 783 O O . ASP A 1 97 ? -16.859 9.965 21.666 1.00 92.94 97 ASP A O 1
ATOM 787 N N . LEU A 1 98 ? -17.108 7.894 20.880 1.00 96.19 98 LEU A N 1
ATOM 788 C CA . LEU A 1 98 ? -15.682 7.712 20.635 1.00 96.19 98 LEU A CA 1
ATOM 789 C C . LEU A 1 98 ? -15.267 8.396 19.335 1.00 96.19 98 LEU A C 1
ATOM 791 O O . LEU A 1 98 ? -15.863 8.194 18.276 1.00 96.19 98 LEU A O 1
ATOM 795 N N . GLU A 1 99 ? -14.150 9.108 19.395 1.00 96.94 99 GLU A N 1
ATOM 796 C CA . GLU A 1 99 ? -13.562 9.776 18.241 1.00 96.94 99 GLU A CA 1
ATOM 797 C C . GLU A 1 99 ? -12.288 9.068 17.796 1.00 96.94 99 GLU A C 1
ATOM 799 O O . GLU A 1 99 ? -11.497 8.580 18.608 1.00 96.94 99 GLU A O 1
ATOM 804 N N . ILE A 1 100 ? -12.062 9.026 16.487 1.00 97.38 100 ILE A N 1
ATOM 805 C CA . ILE A 1 100 ? -10.817 8.556 15.891 1.00 97.38 100 ILE A CA 1
ATOM 806 C C . ILE A 1 100 ? -10.045 9.737 15.320 1.00 97.38 100 ILE A C 1
ATOM 808 O O . ILE A 1 100 ? -10.567 10.507 14.518 1.00 97.38 100 ILE A O 1
ATOM 812 N N . SER A 1 101 ? -8.774 9.848 15.699 1.00 97.06 101 SER A N 1
ATOM 813 C CA . SER A 1 101 ? -7.876 10.889 15.222 1.00 97.06 101 SER A CA 1
ATOM 814 C C . SER A 1 101 ? -6.599 10.330 14.600 1.00 97.06 101 SER A C 1
ATOM 816 O O . SER A 1 101 ? -6.099 9.271 14.988 1.00 97.06 101 SER A O 1
ATOM 818 N N . PHE A 1 102 ? -6.051 11.022 13.599 1.00 96.44 102 PHE A N 1
ATOM 819 C CA . PHE A 1 102 ? -4.738 10.692 13.040 1.00 96.44 102 PHE A CA 1
ATOM 820 C C . PHE A 1 102 ? -3.982 11.918 12.520 1.00 96.44 102 PHE A C 1
ATOM 822 O O . PHE A 1 102 ? -4.562 12.905 12.071 1.00 96.44 102 PHE A O 1
ATOM 829 N N . GLN A 1 103 ? -2.648 11.848 12.545 1.00 95.62 103 GLN A N 1
ATOM 830 C CA . GLN A 1 103 ? -1.788 12.964 12.143 1.00 95.62 103 GLN A CA 1
ATOM 831 C C . GLN A 1 103 ? -1.772 13.177 10.626 1.00 95.62 103 GLN A C 1
ATOM 833 O O . GLN A 1 103 ? -1.520 12.249 9.849 1.00 95.62 103 GLN A O 1
ATOM 838 N N . ARG A 1 104 ? -1.868 14.439 10.192 1.00 91.50 104 ARG A N 1
ATOM 839 C CA . ARG A 1 104 ? -1.820 14.810 8.765 1.00 91.50 104 ARG A CA 1
ATOM 840 C C . ARG A 1 104 ? -0.508 14.418 8.075 1.00 91.50 104 ARG A C 1
ATOM 842 O O . ARG A 1 104 ? -0.503 13.997 6.916 1.00 91.50 104 ARG A O 1
ATOM 849 N N . LYS A 1 105 ? 0.608 14.451 8.814 1.00 90.56 105 LYS A N 1
ATOM 850 C CA . LYS A 1 105 ? 1.953 14.063 8.338 1.00 90.56 105 LYS A CA 1
ATOM 851 C C . LYS A 1 105 ? 2.047 12.596 7.890 1.00 90.56 105 LYS A C 1
ATOM 853 O O . LYS A 1 105 ? 2.943 12.244 7.125 1.00 90.56 105 LYS A O 1
ATOM 858 N N . LEU A 1 106 ? 1.136 11.722 8.324 1.00 87.19 106 LEU A N 1
ATOM 859 C CA . LEU A 1 106 ? 1.138 10.321 7.890 1.00 87.19 106 LEU A CA 1
ATOM 860 C C . LEU A 1 106 ? 0.851 10.189 6.390 1.00 87.19 106 LEU A C 1
ATOM 862 O O . LEU A 1 106 ? 1.433 9.329 5.728 1.00 87.19 106 LEU A O 1
ATOM 866 N N . ARG A 1 107 ? 0.029 11.084 5.827 1.00 82.75 107 ARG A N 1
ATOM 867 C CA . ARG A 1 107 ? -0.314 11.061 4.398 1.00 82.75 107 ARG A CA 1
ATOM 868 C C . ARG A 1 107 ? 0.776 11.653 3.505 1.00 82.75 107 ARG A C 1
ATOM 870 O O . ARG A 1 107 ? 0.870 11.282 2.341 1.00 82.75 107 ARG A O 1
ATOM 877 N N . THR A 1 108 ? 1.657 12.506 4.027 1.00 82.88 108 THR A N 1
ATOM 878 C CA . THR A 1 108 ? 2.786 13.036 3.239 1.00 82.88 108 THR A CA 1
ATOM 879 C C . THR A 1 108 ? 3.917 12.013 3.084 1.00 82.88 108 THR A C 1
ATOM 881 O O . THR A 1 108 ? 4.646 12.026 2.093 1.00 82.88 108 THR A O 1
ATOM 884 N N . ARG A 1 109 ? 4.032 11.051 4.012 1.00 85.88 109 ARG A N 1
ATOM 885 C CA . ARG A 1 109 ? 5.076 10.005 4.014 1.00 85.88 109 ARG A CA 1
ATOM 886 C C . ARG A 1 109 ? 4.744 8.759 3.182 1.00 85.88 109 ARG A C 1
ATOM 888 O O . ARG A 1 109 ? 5.453 7.757 3.263 1.00 85.88 109 ARG A O 1
ATOM 895 N N . VAL A 1 110 ? 3.720 8.816 2.332 1.00 87.62 110 VAL A N 1
ATOM 896 C CA . VAL A 1 110 ? 3.248 7.671 1.528 1.00 87.62 110 VAL A CA 1
ATOM 897 C C . VAL A 1 110 ? 4.345 7.077 0.630 1.00 87.62 110 VAL A C 1
ATOM 899 O O . VAL A 1 110 ? 4.375 5.874 0.392 1.00 87.62 110 VAL A O 1
ATOM 902 N N . PHE A 1 111 ? 5.325 7.868 0.180 1.00 91.06 111 PHE A N 1
ATOM 903 C CA . PHE A 1 111 ? 6.417 7.347 -0.655 1.00 91.06 111 PHE A CA 1
ATOM 904 C C . PHE A 1 111 ? 7.313 6.314 0.043 1.00 91.06 111 PHE A C 1
ATOM 906 O O . PHE A 1 111 ? 7.882 5.464 -0.642 1.00 91.06 111 PHE A O 1
ATOM 913 N N . ASP A 1 112 ? 7.442 6.372 1.370 1.00 95.12 112 ASP A N 1
ATOM 914 C CA . ASP A 1 112 ? 8.263 5.423 2.139 1.00 95.12 112 ASP A CA 1
ATOM 915 C C . ASP A 1 112 ? 7.553 4.097 2.390 1.00 95.12 112 ASP A C 1
ATOM 917 O O . ASP A 1 112 ? 8.187 3.086 2.696 1.00 95.12 112 ASP A O 1
ATOM 921 N N . THR A 1 113 ? 6.230 4.090 2.247 1.00 96.62 113 THR A N 1
ATOM 922 C CA . THR A 1 113 ? 5.403 2.909 2.462 1.00 96.62 113 THR A CA 1
ATOM 923 C C . THR A 1 113 ? 5.068 2.176 1.167 1.00 96.62 113 THR A C 1
ATOM 925 O O . THR A 1 113 ? 4.457 1.110 1.219 1.00 96.62 113 THR A O 1
ATOM 928 N N . ILE A 1 114 ? 5.518 2.677 0.011 1.00 97.88 114 ILE A N 1
ATOM 929 C CA . ILE A 1 114 ? 5.309 2.032 -1.287 1.00 97.88 114 ILE A CA 1
ATOM 930 C C . ILE A 1 114 ? 6.574 1.303 -1.754 1.00 97.88 114 ILE A C 1
ATOM 932 O O . ILE A 1 114 ? 7.667 1.868 -1.841 1.00 97.88 114 ILE A O 1
ATOM 936 N N . ALA A 1 115 ? 6.394 0.041 -2.134 1.00 98.25 115 ALA A N 1
ATOM 937 C CA . ALA A 1 115 ? 7.369 -0.763 -2.854 1.00 98.25 115 ALA A CA 1
ATOM 938 C C . ALA A 1 115 ? 7.018 -0.815 -4.349 1.00 98.25 115 ALA A C 1
ATOM 940 O O . ALA A 1 115 ? 5.884 -1.121 -4.719 1.00 98.25 115 ALA A O 1
ATOM 941 N N . PHE A 1 116 ? 8.001 -0.556 -5.207 1.00 98.06 116 PHE A N 1
ATOM 942 C CA . PHE A 1 116 ? 7.938 -0.845 -6.636 1.00 98.06 116 PHE A CA 1
ATOM 943 C C . PHE A 1 116 ? 8.320 -2.308 -6.869 1.00 98.06 116 PHE A C 1
ATOM 945 O O . PHE A 1 116 ? 9.332 -2.776 -6.343 1.00 98.06 116 PHE A O 1
ATOM 952 N N . VAL A 1 117 ? 7.510 -3.026 -7.642 1.00 97.75 117 VAL A N 1
ATOM 953 C CA . VAL A 1 117 ? 7.717 -4.432 -7.991 1.00 97.75 117 VAL A CA 1
ATOM 954 C C . VAL A 1 117 ? 7.859 -4.542 -9.498 1.00 97.75 117 VAL A C 1
ATOM 956 O O . VAL A 1 117 ? 6.941 -4.184 -10.228 1.00 97.75 117 VAL A O 1
ATOM 959 N N . ASP A 1 118 ? 8.986 -5.072 -9.947 1.00 96.44 118 ASP A N 1
ATOM 960 C CA . ASP A 1 118 ? 9.309 -5.255 -11.359 1.00 96.44 118 ASP A CA 1
ATOM 961 C C . ASP A 1 118 ? 9.357 -6.739 -11.736 1.00 96.44 118 ASP A C 1
ATOM 963 O O . ASP A 1 118 ? 9.476 -7.614 -10.866 1.00 96.44 118 ASP A O 1
ATOM 967 N N . ASN A 1 119 ? 9.325 -7.017 -13.040 1.00 95.25 119 ASN A N 1
ATOM 968 C CA . ASN A 1 119 ? 9.343 -8.359 -13.620 1.00 95.25 119 ASN A CA 1
ATOM 969 C C . ASN A 1 119 ? 8.204 -9.250 -13.091 1.00 95.25 119 ASN A C 1
ATOM 971 O O . ASN A 1 119 ? 8.409 -10.424 -12.756 1.00 95.25 119 ASN A O 1
ATOM 975 N N . LEU A 1 120 ? 6.997 -8.688 -12.977 1.00 95.75 120 LEU A N 1
ATOM 976 C CA . LEU A 1 120 ? 5.796 -9.440 -12.631 1.00 95.75 120 LEU A CA 1
ATOM 977 C C . LEU A 1 120 ? 5.477 -10.463 -13.734 1.00 95.75 120 LEU A C 1
ATOM 979 O O . LEU A 1 120 ? 5.404 -10.100 -14.910 1.00 95.75 120 LEU A O 1
ATOM 983 N N . PRO A 1 121 ? 5.239 -11.737 -13.378 1.00 92.25 121 PRO A N 1
ATOM 984 C CA . PRO A 1 121 ? 4.797 -12.741 -14.340 1.00 92.25 121 PRO A CA 1
ATOM 985 C C . PRO A 1 121 ? 3.471 -12.345 -14.984 1.00 92.25 121 PRO A C 1
ATOM 987 O O . PRO A 1 121 ? 2.592 -11.875 -14.278 1.00 92.25 121 PRO A O 1
ATOM 990 N N . LEU A 1 122 ? 3.276 -12.636 -16.272 1.00 89.44 122 LEU A N 1
ATOM 991 C CA . LEU A 1 122 ? 2.054 -12.280 -17.019 1.00 89.44 122 LEU A CA 1
ATOM 992 C C . LEU A 1 122 ? 0.745 -12.742 -16.347 1.00 89.44 122 LEU A C 1
ATOM 994 O O . LEU A 1 122 ? -0.280 -12.085 -16.476 1.00 89.44 122 LEU A O 1
ATOM 998 N N . LEU A 1 123 ? 0.792 -13.857 -15.609 1.00 89.38 123 LEU A N 1
ATOM 999 C CA . LEU A 1 123 ? -0.344 -14.457 -14.892 1.00 89.38 123 LEU A CA 1
ATOM 1000 C C . LEU A 1 123 ? -0.530 -13.923 -13.462 1.00 89.38 123 LEU A C 1
ATOM 1002 O O . LEU A 1 123 ? -1.212 -14.548 -12.636 1.00 89.38 123 LEU A O 1
ATOM 1006 N N . CYS A 1 124 ? 0.177 -12.857 -13.096 1.00 93.31 124 CYS A N 1
ATOM 1007 C CA . CYS A 1 124 ? 0.093 -12.284 -11.767 1.00 93.31 124 CYS A CA 1
ATOM 1008 C C . CYS A 1 124 ? -1.124 -11.363 -11.677 1.00 93.31 124 CYS A C 1
ATOM 1010 O O . CYS A 1 124 ? -1.137 -10.270 -12.220 1.00 93.31 124 CYS A O 1
ATOM 1012 N N . THR A 1 125 ? -2.134 -11.775 -10.922 1.00 94.81 125 THR A N 1
ATOM 1013 C CA . THR A 1 125 ? -3.281 -10.914 -10.613 1.00 94.81 12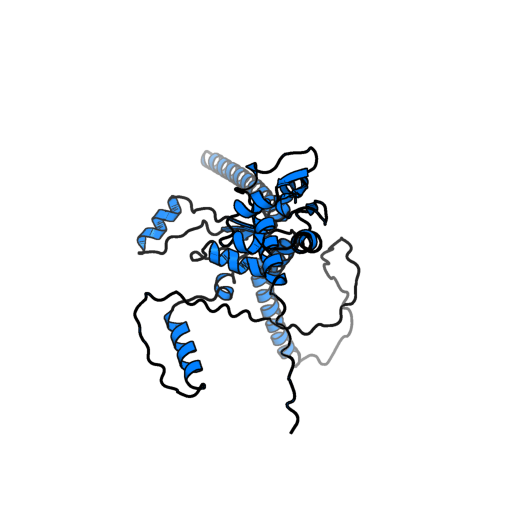5 THR A CA 1
ATOM 1014 C C . THR A 1 125 ? -2.979 -9.996 -9.426 1.00 94.81 125 THR A C 1
ATOM 1016 O O . THR A 1 125 ? -2.067 -10.269 -8.628 1.00 94.81 125 THR A O 1
ATOM 1019 N N . LYS A 1 126 ? -3.782 -8.932 -9.255 1.00 96.19 126 LYS A N 1
ATOM 1020 C CA . LYS A 1 126 ? -3.706 -8.025 -8.086 1.00 96.19 126 LYS A CA 1
ATOM 1021 C C . LYS A 1 126 ? -3.744 -8.807 -6.771 1.00 96.19 126 LYS A C 1
ATOM 1023 O O . LYS A 1 126 ? -2.911 -8.593 -5.891 1.00 96.19 126 LYS A O 1
ATOM 1028 N N . GLU A 1 127 ? -4.655 -9.771 -6.672 1.00 95.69 127 GLU A N 1
ATOM 1029 C CA . GLU A 1 127 ? -4.835 -10.598 -5.479 1.00 95.69 127 GLU A CA 1
ATOM 1030 C C . GLU A 1 127 ? -3.610 -11.477 -5.176 1.00 95.69 127 GLU A C 1
ATOM 1032 O O . GLU A 1 127 ? -3.179 -11.585 -4.026 1.00 95.69 127 GLU A O 1
ATOM 1037 N N . ARG A 1 128 ? -2.989 -12.084 -6.198 1.00 95.44 128 ARG A N 1
ATOM 1038 C CA . ARG A 1 128 ? -1.785 -12.912 -6.011 1.00 95.44 128 ARG A CA 1
ATOM 1039 C C . ARG A 1 128 ? -0.618 -12.090 -5.475 1.00 95.44 128 ARG A C 1
ATOM 1041 O O . ARG A 1 128 ? 0.097 -12.565 -4.587 1.00 95.44 128 ARG A O 1
ATOM 1048 N N . LEU A 1 129 ? -0.434 -10.872 -5.988 1.00 97.19 129 LEU A N 1
ATOM 1049 C CA . LEU A 1 129 ? 0.590 -9.956 -5.491 1.00 97.19 129 LEU A CA 1
ATOM 1050 C C . LEU A 1 129 ? 0.271 -9.487 -4.066 1.00 97.19 129 LEU A C 1
ATOM 1052 O O . LEU A 1 129 ? 1.157 -9.535 -3.213 1.00 97.19 129 LEU A O 1
ATOM 1056 N N . TRP A 1 130 ? -0.989 -9.136 -3.783 1.00 97.25 130 TRP A N 1
ATOM 1057 C CA . TRP A 1 130 ? -1.450 -8.767 -2.441 1.00 97.25 130 TRP A CA 1
ATOM 1058 C C . TRP A 1 130 ? -1.168 -9.875 -1.422 1.00 97.25 130 TRP A C 1
ATOM 1060 O O . TRP A 1 130 ? -0.471 -9.641 -0.437 1.00 97.25 130 TRP A O 1
ATOM 1070 N N . ARG A 1 131 ? -1.591 -11.117 -1.699 1.00 95.81 131 ARG A N 1
ATOM 1071 C CA . ARG A 1 131 ? -1.358 -12.279 -0.818 1.00 95.81 131 ARG A CA 1
ATOM 1072 C C . ARG A 1 131 ? 0.130 -12.507 -0.578 1.00 95.81 131 ARG A C 1
ATOM 1074 O O . ARG A 1 131 ? 0.546 -12.880 0.518 1.00 95.81 131 ARG A O 1
ATOM 1081 N N . ARG A 1 132 ? 0.955 -12.295 -1.608 1.00 96.25 132 ARG A N 1
ATOM 1082 C CA . ARG A 1 132 ? 2.404 -12.444 -1.486 1.00 96.25 132 ARG A CA 1
ATOM 1083 C C . ARG A 1 132 ? 3.017 -11.353 -0.615 1.00 96.25 132 ARG A C 1
ATOM 1085 O O . ARG A 1 132 ? 3.885 -11.667 0.200 1.00 96.25 132 ARG A O 1
ATOM 1092 N N . ALA A 1 133 ? 2.590 -10.110 -0.796 1.00 97.38 133 ALA A N 1
ATOM 1093 C CA . ALA A 1 133 ? 3.038 -8.961 -0.025 1.00 97.38 133 ALA A CA 1
ATOM 1094 C C . ALA A 1 133 ? 2.564 -9.017 1.439 1.00 97.38 133 ALA A C 1
ATOM 1096 O O . ALA A 1 133 ? 3.335 -8.675 2.333 1.00 97.38 133 ALA A O 1
ATOM 1097 N N . ALA A 1 134 ? 1.368 -9.553 1.700 1.00 97.00 134 ALA A N 1
ATOM 1098 C CA . ALA A 1 134 ? 0.787 -9.694 3.038 1.00 97.00 134 ALA A CA 1
ATOM 1099 C C . ALA A 1 134 ? 1.659 -10.512 4.014 1.00 97.00 134 ALA A C 1
ATOM 1101 O O . ALA A 1 134 ? 1.562 -10.359 5.229 1.00 97.00 134 ALA A O 1
ATOM 1102 N N . LEU A 1 135 ? 2.580 -11.339 3.500 1.00 96.00 135 LEU A N 1
ATOM 1103 C CA . LEU A 1 135 ? 3.569 -12.060 4.312 1.00 96.00 135 LEU A CA 1
ATOM 1104 C C . LEU A 1 135 ? 4.597 -11.137 4.994 1.00 96.00 135 LEU A C 1
ATOM 1106 O O . LEU A 1 135 ? 5.291 -11.573 5.911 1.00 96.00 135 LEU A O 1
ATOM 1110 N N . PHE A 1 136 ? 4.735 -9.892 4.533 1.00 97.19 136 PHE A N 1
ATOM 1111 C CA . PHE A 1 136 ? 5.735 -8.930 5.011 1.00 97.19 136 PHE A CA 1
ATOM 1112 C C . PHE A 1 136 ? 5.129 -7.792 5.838 1.00 97.19 136 PHE A C 1
ATOM 1114 O O . PHE A 1 136 ? 5.880 -7.045 6.468 1.00 97.19 136 PHE A O 1
ATOM 1121 N N . GLY A 1 137 ? 3.802 -7.668 5.875 1.00 96.31 137 GLY A N 1
ATOM 1122 C CA . GLY A 1 137 ? 3.082 -6.635 6.616 1.00 96.31 137 GLY A CA 1
ATOM 1123 C C . GLY A 1 137 ? 1.649 -6.460 6.122 1.00 96.31 137 GLY A C 1
ATOM 1124 O O . GLY A 1 137 ? 1.218 -7.147 5.200 1.00 96.31 137 GLY A O 1
ATOM 1125 N N . THR A 1 138 ? 0.915 -5.526 6.725 1.00 96.38 138 THR A N 1
ATOM 1126 C CA . THR A 1 138 ? -0.425 -5.151 6.256 1.00 96.38 138 THR A CA 1
ATOM 1127 C C . THR A 1 138 ? -0.300 -4.358 4.954 1.00 96.38 138 THR A C 1
ATOM 1129 O O . THR A 1 138 ? 0.410 -3.349 4.905 1.00 96.38 138 THR A O 1
ATOM 1132 N N . VAL A 1 139 ? -0.964 -4.834 3.902 1.00 97.50 139 VAL A N 1
ATOM 1133 C CA . VAL A 1 139 ? -0.989 -4.206 2.576 1.00 97.50 139 VAL A CA 1
ATOM 1134 C C . VAL A 1 139 ? -2.227 -3.321 2.483 1.00 97.50 139 VAL A C 1
ATOM 1136 O O . VAL A 1 139 ? -3.330 -3.798 2.732 1.00 97.50 139 VAL A O 1
ATOM 1139 N N . VAL A 1 140 ? -2.019 -2.054 2.136 1.00 96.38 140 VAL A N 1
ATOM 1140 C CA . VAL A 1 140 ? -3.060 -1.029 1.978 1.00 96.38 140 VAL A CA 1
ATOM 1141 C C . VAL A 1 140 ? -3.665 -1.106 0.586 1.00 96.38 140 VAL A C 1
ATOM 1143 O O . VAL A 1 140 ? -4.864 -1.299 0.442 1.00 96.38 140 VAL A O 1
ATOM 1146 N N . ASP A 1 141 ? -2.827 -1.016 -0.444 1.00 96.81 141 ASP A N 1
ATOM 1147 C CA . ASP A 1 141 ? -3.265 -1.118 -1.831 1.00 96.81 141 ASP A CA 1
ATOM 1148 C C . ASP A 1 141 ? -2.197 -1.795 -2.689 1.00 96.81 141 ASP A C 1
ATOM 1150 O O . ASP A 1 141 ? -0.997 -1.788 -2.392 1.00 96.81 141 ASP A O 1
ATOM 1154 N N . VAL A 1 142 ? -2.665 -2.396 -3.775 1.00 97.56 142 VAL A N 1
ATOM 1155 C CA . VAL A 1 142 ? -1.836 -2.924 -4.846 1.00 97.56 142 VAL A CA 1
ATOM 1156 C C . VAL A 1 142 ? -2.306 -2.295 -6.146 1.00 97.56 142 VAL A C 1
ATOM 1158 O O . VAL A 1 142 ? -3.410 -2.565 -6.624 1.00 97.56 142 VAL A O 1
ATOM 1161 N N . HIS A 1 143 ? -1.442 -1.486 -6.742 1.00 97.25 143 HIS A N 1
ATOM 1162 C CA . HIS A 1 143 ? -1.702 -0.851 -8.020 1.00 97.25 143 HIS A CA 1
ATOM 1163 C C . HIS A 1 143 ? -0.928 -1.569 -9.125 1.00 97.25 143 HIS A C 1
ATOM 1165 O O . HIS A 1 143 ? 0.302 -1.629 -9.103 1.00 97.25 143 HIS A O 1
ATOM 1171 N N . LEU A 1 144 ? -1.658 -2.109 -10.099 1.00 97.00 144 LEU A N 1
ATOM 1172 C CA . LEU A 1 144 ? -1.108 -2.754 -11.287 1.00 97.00 144 LEU A CA 1
ATOM 1173 C C . LEU A 1 144 ? -1.425 -1.894 -12.516 1.00 97.00 144 LEU A C 1
ATOM 1175 O O . LEU A 1 144 ? -2.574 -1.875 -12.962 1.00 97.00 144 LEU A O 1
ATOM 1179 N N . PRO A 1 145 ? -0.445 -1.157 -13.062 1.00 96.38 145 PRO A N 1
ATOM 1180 C CA . PRO A 1 145 ? -0.650 -0.371 -14.270 1.00 96.38 145 PRO A CA 1
ATOM 1181 C C . PRO A 1 145 ? -1.023 -1.262 -15.451 1.00 96.38 145 PRO A C 1
ATOM 1183 O O . PRO A 1 145 ? -0.371 -2.277 -15.695 1.00 96.38 145 PRO A O 1
ATOM 1186 N N . LYS A 1 146 ? -2.056 -0.866 -16.199 1.00 94.00 146 LYS A N 1
ATOM 1187 C CA . LYS A 1 146 ? -2.518 -1.603 -17.381 1.00 94.00 146 LYS A CA 1
ATOM 1188 C C . LYS A 1 146 ? -1.474 -1.537 -18.506 1.00 94.00 146 LYS A C 1
ATOM 1190 O O . LYS A 1 146 ? -0.827 -0.498 -18.674 1.00 94.00 146 LYS A O 1
ATOM 1195 N N . PRO A 1 147 ? -1.314 -2.606 -19.306 1.00 89.69 147 PRO A N 1
ATOM 1196 C CA . PRO A 1 147 ? -0.432 -2.575 -20.467 1.00 89.69 147 PRO A CA 1
ATOM 1197 C C . PRO A 1 147 ? -0.949 -1.570 -21.509 1.00 89.69 147 PRO A C 1
ATOM 1199 O O . PRO A 1 147 ? -2.161 -1.408 -21.676 1.00 89.69 147 PRO A O 1
ATOM 1202 N N . ARG A 1 148 ? -0.034 -0.904 -22.230 1.00 86.75 148 ARG A N 1
ATOM 1203 C CA . ARG A 1 148 ? -0.390 -0.012 -23.353 1.00 86.75 148 ARG A CA 1
ATOM 1204 C C . ARG A 1 148 ? -1.138 -0.802 -24.437 1.00 86.75 148 ARG A C 1
ATOM 1206 O O . ARG A 1 148 ? -0.831 -1.973 -24.651 1.00 86.75 148 ARG A O 1
ATOM 1213 N N . LYS A 1 149 ? -2.062 -0.147 -25.158 1.00 81.12 149 LYS A N 1
ATOM 1214 C CA . LYS A 1 149 ? -2.932 -0.765 -26.188 1.00 81.12 149 LYS A CA 1
ATOM 1215 C C . LYS A 1 149 ? -2.165 -1.632 -27.204 1.00 81.12 149 LYS A C 1
ATOM 1217 O O . LYS A 1 149 ? -2.655 -2.687 -27.587 1.00 81.12 149 LYS A O 1
ATOM 1222 N N . VAL A 1 150 ? -0.945 -1.230 -27.575 1.00 72.19 150 VAL A N 1
ATOM 1223 C CA . VAL A 1 150 ? -0.073 -1.966 -28.513 1.00 72.19 150 VAL A CA 1
ATOM 1224 C C . VAL A 1 150 ? 0.201 -3.403 -28.044 1.00 72.19 150 VAL A C 1
ATOM 1226 O O . VAL A 1 150 ? 0.083 -4.341 -28.824 1.00 72.19 150 VAL A O 1
ATOM 1229 N N . PHE A 1 151 ? 0.466 -3.602 -26.751 1.00 65.75 151 PHE A N 1
ATOM 1230 C CA . PHE A 1 151 ? 0.749 -4.928 -26.189 1.00 65.75 151 PHE A CA 1
ATOM 1231 C C . PHE A 1 151 ? -0.507 -5.786 -25.992 1.00 65.75 151 PHE A C 1
ATOM 1233 O O . PHE A 1 151 ? -0.408 -7.006 -25.898 1.00 65.75 151 PHE A O 1
ATOM 1240 N N . GLN A 1 152 ? -1.693 -5.174 -25.939 1.00 67.31 152 GLN A N 1
ATOM 1241 C CA . GLN A 1 152 ? -2.948 -5.915 -25.783 1.00 67.31 152 GLN A CA 1
ATOM 1242 C C . GLN A 1 152 ? -3.308 -6.681 -27.063 1.00 67.31 152 GLN A C 1
ATOM 1244 O O . GLN A 1 152 ? -3.752 -7.824 -26.980 1.00 67.31 152 GLN A O 1
ATOM 1249 N N . LYS A 1 153 ? -3.038 -6.098 -28.242 1.00 62.09 153 LYS A N 1
ATOM 1250 C CA . LYS A 1 153 ? -3.309 -6.742 -29.539 1.00 62.09 153 LYS A CA 1
ATOM 1251 C C . LYS A 1 153 ? -2.446 -7.986 -29.774 1.00 62.09 153 LYS A C 1
ATOM 1253 O O . LYS A 1 153 ? -2.942 -8.986 -30.277 1.00 62.09 153 LYS A O 1
ATOM 1258 N N . GLN A 1 154 ? -1.184 -7.960 -29.338 1.00 59.59 154 GLN A N 1
ATOM 1259 C CA . GLN A 1 154 ? -0.268 -9.101 -29.471 1.00 59.59 154 GLN A CA 1
ATOM 1260 C C . GLN A 1 154 ? -0.669 -10.304 -28.607 1.00 59.59 154 GLN A C 1
ATOM 1262 O O . GLN A 1 154 ? -0.426 -11.443 -28.995 1.00 59.59 154 GLN A O 1
ATOM 1267 N N . GLY A 1 155 ? -1.305 -10.066 -27.454 1.00 56.38 155 GLY A N 1
ATOM 1268 C CA . GLY A 1 155 ? -1.855 -11.140 -26.632 1.00 56.38 155 GLY A CA 1
ATOM 1269 C C . GLY A 1 155 ? -2.962 -11.891 -27.369 1.00 56.38 155 GLY A C 1
ATOM 1270 O O . GLY A 1 155 ? -2.923 -13.115 -27.461 1.00 56.38 155 GLY A O 1
ATOM 1271 N N . MET A 1 156 ? -3.930 -11.185 -27.950 1.00 55.34 156 MET A N 1
ATOM 1272 C CA . MET A 1 156 ? -5.156 -11.807 -28.471 1.00 55.34 156 MET A CA 1
ATOM 1273 C C . MET A 1 156 ? -4.934 -12.861 -29.568 1.00 55.34 156 MET A C 1
ATOM 1275 O O . MET A 1 156 ? -5.736 -13.782 -29.682 1.00 55.34 156 MET A O 1
ATOM 1279 N N . LEU A 1 157 ? -3.814 -12.808 -30.293 1.00 54.81 157 LEU A N 1
ATOM 1280 C CA . LEU A 1 157 ? -3.502 -13.711 -31.408 1.00 54.81 157 LEU A CA 1
ATOM 1281 C C . LEU A 1 157 ? -3.260 -15.187 -31.017 1.00 54.81 157 LEU A C 1
ATOM 1283 O O . LEU A 1 157 ? -3.067 -16.017 -31.897 1.00 54.81 157 LEU A O 1
ATOM 1287 N N . LYS A 1 158 ? -3.269 -15.553 -29.726 1.00 56.06 158 LYS A N 1
ATOM 1288 C CA . LYS A 1 158 ? -3.061 -16.947 -29.267 1.00 56.06 158 LYS A CA 1
ATOM 1289 C C . LYS A 1 158 ? -4.123 -17.459 -28.284 1.00 56.06 158 LYS A C 1
ATOM 1291 O O . LYS A 1 158 ? -3.768 -18.139 -27.324 1.00 56.06 158 LYS A O 1
ATOM 1296 N N . GLY A 1 159 ? -5.396 -17.077 -28.451 1.00 59.25 159 GLY A N 1
ATOM 1297 C CA . GLY A 1 159 ? -6.487 -17.521 -27.557 1.00 59.25 159 GLY A CA 1
ATOM 1298 C C . GLY A 1 159 ? -6.206 -17.210 -26.079 1.00 59.25 159 GLY A C 1
ATOM 1299 O O . GLY A 1 159 ? -6.483 -18.010 -25.188 1.00 59.25 159 GLY A O 1
ATOM 1300 N N . SER A 1 160 ? -5.505 -16.101 -25.839 1.00 62.44 160 SER A N 1
ATOM 1301 C CA . SER A 1 160 ? -4.568 -16.007 -24.727 1.00 62.44 160 SER A CA 1
ATOM 1302 C C . SER A 1 160 ? -5.121 -15.288 -23.500 1.00 62.44 160 SER A C 1
ATOM 1304 O O . SER A 1 160 ? -6.056 -14.489 -23.536 1.00 62.44 160 SER A O 1
ATOM 1306 N N . ILE A 1 161 ? -4.478 -15.593 -22.379 1.00 73.19 161 ILE A N 1
ATOM 1307 C CA . ILE A 1 161 ? -4.786 -15.091 -21.049 1.00 73.19 161 ILE A CA 1
ATOM 1308 C C . ILE A 1 161 ? -4.742 -13.558 -21.046 1.00 73.19 161 ILE A C 1
ATOM 1310 O O . ILE A 1 161 ? -3.710 -12.956 -21.347 1.00 73.19 161 ILE A O 1
ATOM 1314 N N . LYS A 1 162 ? -5.860 -12.931 -20.661 1.00 80.56 162 LYS A N 1
ATOM 1315 C CA . LYS A 1 162 ? -5.987 -11.475 -20.530 1.00 80.56 162 LYS A CA 1
ATOM 1316 C C . LYS A 1 162 ? -4.921 -10.944 -19.569 1.00 80.56 162 LYS A C 1
ATOM 1318 O O . LYS A 1 162 ? -4.989 -11.164 -18.362 1.00 80.56 162 LYS A O 1
ATOM 1323 N N . VAL A 1 163 ? -3.924 -10.249 -20.113 1.00 86.19 163 VAL A N 1
ATOM 1324 C CA . VAL A 1 163 ? -2.835 -9.665 -19.323 1.00 86.19 163 VAL A CA 1
ATOM 1325 C C . VAL A 1 163 ? -3.362 -8.437 -18.579 1.00 86.19 163 VAL A C 1
ATOM 1327 O O . VAL A 1 163 ? -3.701 -7.424 -19.188 1.00 86.19 163 VAL A O 1
ATOM 1330 N N . GLU A 1 164 ? -3.422 -8.515 -17.250 1.00 89.56 164 GLU A N 1
ATOM 1331 C CA . GLU A 1 164 ? -3.970 -7.440 -16.409 1.00 89.56 164 GLU A CA 1
ATOM 1332 C C . GLU A 1 164 ? -3.003 -6.260 -16.214 1.00 89.56 164 GLU A C 1
ATOM 1334 O O . GLU A 1 164 ? -3.435 -5.167 -15.845 1.00 89.56 164 GLU A O 1
ATOM 1339 N N . HIS A 1 165 ? -1.700 -6.453 -16.455 1.00 94.12 165 HIS A N 1
ATOM 1340 C CA . HIS A 1 165 ? -0.668 -5.492 -16.057 1.00 94.12 165 HIS A CA 1
ATOM 1341 C C . HIS A 1 165 ? 0.492 -5.331 -17.049 1.00 94.12 165 HIS A C 1
ATOM 1343 O O . HIS A 1 165 ? 0.811 -6.226 -17.826 1.00 94.12 165 HIS A O 1
ATOM 1349 N N . ALA A 1 166 ? 1.216 -4.221 -16.944 1.00 94.56 166 ALA A N 1
ATOM 1350 C CA . ALA A 1 166 ? 2.367 -3.874 -17.780 1.00 94.56 166 ALA A CA 1
ATOM 1351 C C . ALA A 1 166 ? 3.690 -4.588 -17.408 1.00 94.56 166 ALA A C 1
ATOM 1353 O O . ALA A 1 166 ? 4.749 -4.196 -17.885 1.00 94.56 166 ALA A O 1
ATOM 1354 N N . GLY A 1 167 ? 3.652 -5.604 -16.538 1.00 94.69 167 GLY A N 1
ATOM 1355 C CA . GLY A 1 167 ? 4.839 -6.349 -16.087 1.00 94.69 167 GLY A CA 1
ATOM 1356 C C . GLY A 1 167 ? 5.486 -5.779 -14.822 1.00 94.69 167 GLY A C 1
ATOM 1357 O O . GLY A 1 167 ? 6.481 -6.311 -14.342 1.00 94.69 167 GLY A O 1
ATOM 1358 N N . TYR A 1 168 ? 4.895 -4.740 -14.238 1.00 97.12 168 TYR A N 1
ATOM 1359 C CA . TYR A 1 168 ? 5.321 -4.142 -12.977 1.00 97.12 168 TYR A CA 1
ATOM 1360 C C . TYR A 1 168 ? 4.105 -3.685 -12.165 1.00 97.12 168 TYR A C 1
ATOM 1362 O O . TYR A 1 168 ? 2.979 -3.640 -12.667 1.00 97.12 168 TYR A O 1
ATOM 1370 N N . GLY A 1 169 ? 4.326 -3.361 -10.896 1.00 97.62 169 GLY A N 1
ATOM 1371 C CA . GLY A 1 169 ? 3.281 -2.944 -9.972 1.00 97.62 169 GLY A CA 1
ATOM 1372 C C . GLY A 1 169 ? 3.817 -2.161 -8.783 1.00 97.62 169 GLY A C 1
ATOM 1373 O O . GLY A 1 169 ? 5.022 -2.068 -8.555 1.00 97.62 169 GLY A O 1
ATOM 1374 N N . PHE A 1 170 ? 2.897 -1.608 -8.005 1.00 98.00 170 PHE A N 1
ATOM 1375 C CA . PHE A 1 170 ? 3.186 -0.883 -6.777 1.00 98.00 170 PHE A CA 1
ATOM 1376 C C . PHE A 1 170 ? 2.407 -1.512 -5.631 1.00 98.00 170 PHE A C 1
ATOM 1378 O O . PHE A 1 170 ? 1.224 -1.816 -5.768 1.00 98.00 170 PHE A O 1
ATOM 1385 N N . VAL A 1 171 ? 3.077 -1.707 -4.503 1.00 98.25 171 VAL A N 1
ATOM 1386 C CA . VAL A 1 171 ? 2.480 -2.265 -3.290 1.00 98.25 171 VAL A CA 1
ATOM 1387 C C . VAL A 1 171 ? 2.657 -1.257 -2.170 1.00 98.25 171 VAL A C 1
ATOM 1389 O O . VAL A 1 171 ? 3.786 -0.977 -1.770 1.00 98.25 171 VAL A O 1
ATOM 1392 N N . GLN A 1 172 ? 1.551 -0.726 -1.661 1.00 97.75 172 GLN A N 1
ATOM 1393 C CA . GLN A 1 172 ? 1.537 0.158 -0.505 1.00 97.75 172 GLN A CA 1
ATOM 1394 C C . GLN A 1 172 ? 1.336 -0.666 0.767 1.00 97.75 172 GLN A C 1
ATOM 1396 O O . GLN A 1 172 ? 0.401 -1.457 0.872 1.00 97.75 172 GLN A O 1
ATOM 1401 N N . PHE A 1 173 ? 2.205 -0.470 1.749 1.00 97.81 173 PHE A N 1
ATOM 1402 C CA . PHE A 1 173 ? 2.094 -1.049 3.083 1.00 97.81 173 PHE A CA 1
ATOM 1403 C C . PHE A 1 173 ? 1.619 -0.005 4.093 1.00 97.81 173 PHE A C 1
ATOM 1405 O O . PHE A 1 173 ? 1.663 1.196 3.841 1.00 97.81 173 PHE A O 1
ATOM 1412 N N . THR A 1 174 ? 1.222 -0.458 5.280 1.00 95.94 174 THR A N 1
ATOM 1413 C CA . THR A 1 174 ? 0.927 0.448 6.401 1.00 95.94 174 THR A CA 1
ATOM 1414 C C . THR A 1 174 ? 2.188 1.020 7.056 1.00 95.94 174 THR A C 1
ATOM 1416 O O . THR A 1 174 ? 2.135 2.055 7.708 1.00 95.94 174 THR A O 1
ATOM 1419 N N . SER A 1 175 ? 3.342 0.359 6.895 1.00 95.38 175 SER A N 1
ATOM 1420 C CA . SER A 1 175 ? 4.593 0.717 7.573 1.00 95.38 175 SER A CA 1
ATOM 1421 C C . SER A 1 175 ? 5.804 0.626 6.637 1.00 95.38 175 SER A C 1
ATOM 1423 O O . SER A 1 175 ? 5.926 -0.368 5.907 1.00 95.38 175 SER A O 1
ATOM 1425 N N . PRO A 1 176 ? 6.754 1.581 6.708 1.00 96.25 176 PRO A N 1
ATOM 1426 C CA . PRO A 1 176 ? 7.989 1.542 5.918 1.00 96.25 176 PRO A CA 1
ATOM 1427 C C . PRO A 1 176 ? 8.873 0.336 6.270 1.00 96.25 176 PRO A C 1
ATOM 1429 O O . PRO A 1 176 ? 9.602 -0.189 5.427 1.00 96.25 176 PRO A O 1
ATOM 1432 N N . TYR A 1 177 ? 8.761 -0.192 7.492 1.00 96.88 177 TYR A N 1
ATOM 1433 C CA . TYR A 1 177 ? 9.478 -1.401 7.892 1.00 96.88 177 TYR A CA 1
ATOM 1434 C C . TYR A 1 177 ? 9.042 -2.627 7.072 1.00 96.88 177 TYR A C 1
ATOM 1436 O O . TYR A 1 177 ? 9.863 -3.470 6.699 1.00 96.88 177 TYR A O 1
ATOM 1444 N N . SER A 1 178 ? 7.755 -2.710 6.723 1.00 97.38 178 SER A N 1
ATOM 1445 C CA . SER A 1 178 ? 7.227 -3.780 5.868 1.00 97.38 178 SER A CA 1
ATOM 1446 C C . SER A 1 178 ? 7.811 -3.708 4.457 1.00 97.38 178 SER A C 1
ATOM 1448 O O . SER A 1 178 ? 8.192 -4.743 3.908 1.00 97.38 178 SER A O 1
ATOM 1450 N N . VAL A 1 179 ? 7.993 -2.495 3.918 1.00 97.94 179 VAL A N 1
ATOM 1451 C CA . VAL A 1 179 ? 8.704 -2.264 2.650 1.00 97.94 179 VAL A CA 1
ATOM 1452 C C . VAL A 1 179 ? 10.151 -2.740 2.751 1.00 97.94 179 VAL A C 1
ATOM 1454 O O . VAL A 1 179 ? 10.575 -3.539 1.919 1.00 97.94 179 VAL A O 1
ATOM 1457 N N . LYS A 1 180 ? 10.897 -2.345 3.797 1.00 97.50 180 LYS A N 1
ATOM 1458 C CA . LYS A 1 180 ? 12.295 -2.783 4.011 1.00 97.50 180 LYS A CA 1
ATOM 1459 C C . LYS A 1 180 ? 12.398 -4.312 4.034 1.00 97.50 180 LYS A C 1
ATOM 1461 O O . LYS A 1 180 ? 13.243 -4.884 3.342 1.00 97.50 180 LYS A O 1
ATOM 1466 N N . ARG A 1 181 ? 11.499 -4.999 4.754 1.00 98.00 181 ARG A N 1
ATOM 1467 C CA . ARG A 1 181 ? 11.439 -6.475 4.783 1.00 98.00 181 ARG A CA 1
ATOM 1468 C C . ARG A 1 181 ? 11.121 -7.079 3.418 1.00 98.00 181 ARG A C 1
ATOM 1470 O O . ARG A 1 181 ? 11.751 -8.069 3.036 1.00 98.00 181 ARG A O 1
ATOM 1477 N N . PHE A 1 182 ? 10.167 -6.501 2.691 1.00 97.75 182 PHE A N 1
ATOM 1478 C CA . PHE A 1 182 ? 9.786 -6.968 1.363 1.00 97.75 182 PHE A CA 1
ATOM 1479 C C . PHE A 1 182 ? 10.957 -6.822 0.385 1.00 97.75 182 PHE A C 1
ATOM 1481 O O . PHE A 1 182 ? 11.397 -7.819 -0.182 1.00 97.75 182 PHE A O 1
ATOM 1488 N N . CYS A 1 183 ? 11.568 -5.640 0.295 1.00 97.06 183 CYS A N 1
ATOM 1489 C CA . CYS A 1 183 ? 12.754 -5.387 -0.526 1.00 97.06 183 CYS A CA 1
ATOM 1490 C C . CYS A 1 183 ? 13.915 -6.329 -0.167 1.00 97.06 183 CYS A C 1
ATOM 1492 O O . CYS A 1 183 ? 14.449 -7.013 -1.041 1.00 97.06 183 CYS A O 1
ATOM 1494 N N . ARG A 1 184 ? 14.255 -6.470 1.126 1.00 96.06 184 ARG A N 1
ATOM 1495 C CA . ARG A 1 184 ? 15.337 -7.362 1.589 1.00 96.06 184 ARG A CA 1
ATOM 1496 C C . ARG A 1 184 ? 15.115 -8.811 1.157 1.00 96.06 184 ARG A C 1
ATOM 1498 O O . ARG A 1 184 ? 16.067 -9.501 0.793 1.00 96.06 184 ARG A O 1
ATOM 1505 N N . ARG A 1 185 ? 13.862 -9.285 1.147 1.00 95.56 185 ARG A N 1
ATOM 1506 C CA . ARG A 1 185 ? 13.540 -10.654 0.722 1.00 95.56 185 ARG A CA 1
ATOM 1507 C C . ARG A 1 185 ? 13.871 -10.919 -0.748 1.00 95.56 185 ARG A C 1
ATOM 1509 O O . ARG A 1 185 ? 14.222 -12.061 -1.067 1.00 95.56 185 ARG A O 1
ATOM 1516 N N . TYR A 1 186 ? 13.740 -9.903 -1.602 1.00 95.00 186 TYR A N 1
ATOM 1517 C CA . TYR A 1 186 ? 13.918 -9.986 -3.056 1.00 95.00 186 TYR A CA 1
ATOM 1518 C C . TYR A 1 186 ? 15.214 -9.342 -3.563 1.00 95.00 186 TYR A C 1
ATOM 1520 O O . TYR A 1 186 ? 15.538 -9.500 -4.735 1.00 95.00 186 TYR A O 1
ATOM 1528 N N . ALA A 1 187 ? 16.026 -8.732 -2.697 1.00 91.62 187 ALA A N 1
ATOM 1529 C CA . ALA A 1 187 ? 17.329 -8.168 -3.060 1.00 91.62 187 ALA A CA 1
ATOM 1530 C C . ALA A 1 187 ? 18.274 -9.198 -3.721 1.00 91.62 187 ALA A C 1
ATOM 1532 O O . ALA A 1 187 ? 19.097 -8.860 -4.568 1.00 91.62 187 ALA A O 1
ATOM 1533 N N . GLY A 1 188 ? 18.142 -10.484 -3.372 1.00 86.75 188 GLY A N 1
ATOM 1534 C CA . GLY A 1 188 ? 18.911 -11.579 -3.978 1.00 86.75 188 GLY A CA 1
ATOM 1535 C C . GLY A 1 188 ? 18.416 -12.049 -5.353 1.00 86.75 188 GLY A C 1
ATOM 1536 O O . GLY A 1 188 ? 19.071 -12.891 -5.968 1.00 86.75 188 GLY A O 1
ATOM 1537 N N . ASN A 1 189 ? 17.274 -11.547 -5.829 1.00 84.00 189 ASN A N 1
ATOM 1538 C CA . ASN A 1 189 ? 16.710 -11.918 -7.126 1.00 84.00 189 ASN A CA 1
ATOM 1539 C C . ASN A 1 189 ? 17.215 -11.051 -8.281 1.00 84.00 189 ASN A C 1
ATOM 1541 O O . ASN A 1 189 ? 16.856 -11.333 -9.423 1.00 84.00 189 ASN A O 1
ATOM 1545 N N . SER A 1 190 ? 18.060 -10.050 -8.020 1.00 71.38 190 SER A N 1
ATOM 1546 C CA . SER A 1 190 ? 18.670 -9.272 -9.094 1.00 71.38 190 SER A CA 1
ATOM 1547 C C . SER A 1 190 ? 19.464 -10.194 -10.025 1.00 71.38 190 SER A C 1
ATOM 1549 O O . SER A 1 190 ? 20.267 -11.026 -9.587 1.00 71.38 190 SER A O 1
ATOM 1551 N N . HIS A 1 191 ? 19.215 -10.070 -11.331 1.00 64.56 191 HIS A N 1
ATOM 1552 C CA . HIS A 1 191 ? 19.919 -10.845 -12.356 1.00 64.56 191 HIS A CA 1
ATOM 1553 C C . HIS A 1 191 ? 21.437 -10.651 -12.229 1.00 64.56 191 HIS A C 1
ATOM 1555 O O . HIS A 1 191 ? 22.190 -11.625 -12.276 1.00 64.56 191 HIS A O 1
ATOM 1561 N N . LEU A 1 192 ? 21.854 -9.428 -11.894 1.00 60.62 192 LEU A N 1
ATOM 1562 C CA . LEU A 1 192 ? 23.235 -9.046 -11.599 1.00 60.62 192 LEU A CA 1
ATOM 1563 C C . LEU A 1 192 ? 23.901 -9.967 -10.559 1.00 60.62 192 LEU A C 1
ATOM 1565 O O . LEU A 1 192 ? 25.004 -10.468 -10.778 1.00 60.62 192 LEU A O 1
ATOM 1569 N N . ARG A 1 193 ? 23.209 -10.306 -9.460 1.00 61.81 193 ARG A N 1
ATOM 1570 C CA . ARG A 1 193 ? 23.771 -11.188 -8.420 1.00 61.81 193 ARG A CA 1
ATOM 1571 C C . ARG A 1 193 ? 23.836 -12.657 -8.834 1.00 61.81 193 ARG A C 1
ATOM 1573 O O . ARG A 1 193 ? 24.661 -13.406 -8.305 1.00 61.81 193 ARG A O 1
ATOM 1580 N N . ARG A 1 194 ? 22.988 -13.106 -9.765 1.00 63.28 194 ARG A N 1
ATOM 1581 C CA . ARG A 1 194 ? 23.032 -14.493 -10.259 1.00 63.28 194 ARG A CA 1
ATOM 1582 C C . ARG A 1 194 ? 24.231 -14.731 -11.172 1.00 63.28 194 ARG A C 1
ATOM 1584 O O . ARG A 1 194 ? 24.860 -15.782 -11.044 1.00 63.28 194 ARG A O 1
ATOM 1591 N N . HIS A 1 195 ? 24.576 -13.761 -12.018 1.00 61.84 195 HIS A N 1
ATOM 1592 C CA . HIS A 1 195 ? 25.765 -13.843 -12.871 1.00 61.84 195 HIS A CA 1
ATOM 1593 C C . HIS A 1 195 ? 27.056 -13.846 -12.042 1.00 61.84 195 HIS A C 1
ATOM 1595 O O . HIS A 1 195 ? 27.892 -14.731 -12.227 1.00 61.84 195 HIS A O 1
ATOM 1601 N N . GLN A 1 196 ? 27.160 -12.988 -11.021 1.00 63.31 196 GLN A N 1
ATOM 1602 C CA . GLN A 1 196 ? 28.324 -12.972 -10.121 1.00 63.31 196 GLN A CA 1
ATOM 1603 C C . GLN A 1 196 ? 28.540 -14.312 -9.390 1.00 63.31 196 GLN A C 1
ATOM 1605 O O . GLN A 1 196 ? 29.667 -14.800 -9.284 1.00 63.31 196 GLN A O 1
ATOM 1610 N N . LYS A 1 197 ? 27.467 -14.966 -8.918 1.00 63.94 197 LYS A N 1
ATOM 1611 C CA . LYS A 1 197 ? 27.581 -16.268 -8.232 1.00 63.94 197 LYS A CA 1
ATOM 1612 C C . LYS A 1 197 ? 27.980 -17.412 -9.164 1.00 63.94 197 LYS A C 1
ATOM 1614 O O . LYS A 1 197 ? 28.678 -18.323 -8.720 1.00 63.94 197 LYS A O 1
ATOM 1619 N N . ARG A 1 198 ? 27.552 -17.384 -10.431 1.00 63.75 198 ARG A N 1
ATOM 1620 C CA . ARG A 1 198 ? 27.986 -18.370 -11.434 1.00 63.75 198 ARG A CA 1
ATOM 1621 C C . ARG A 1 198 ? 29.462 -18.184 -11.792 1.00 63.75 198 ARG A C 1
ATOM 1623 O O . ARG A 1 198 ? 30.190 -19.171 -11.783 1.00 63.75 198 ARG A O 1
ATOM 1630 N N . GLY A 1 199 ? 29.921 -16.942 -11.967 1.00 63.03 199 GLY A N 1
ATOM 1631 C CA . GLY A 1 199 ? 31.338 -16.641 -12.212 1.00 63.03 199 GLY A CA 1
ATOM 1632 C C . GLY A 1 199 ? 32.259 -17.107 -11.077 1.00 63.03 199 GLY A C 1
ATOM 1633 O O . GLY A 1 199 ? 33.279 -17.746 -11.325 1.00 63.03 199 GLY A O 1
ATOM 1634 N N . ARG A 1 200 ? 31.863 -16.890 -9.812 1.00 64.25 200 ARG A N 1
ATOM 1635 C CA . ARG A 1 200 ? 32.643 -17.354 -8.647 1.00 64.25 200 ARG A CA 1
ATOM 1636 C C . ARG A 1 200 ? 32.687 -18.879 -8.508 1.00 64.25 200 ARG A C 1
ATOM 1638 O O . ARG A 1 200 ? 33.724 -19.413 -8.128 1.00 64.25 200 ARG A O 1
ATOM 1645 N N . LYS A 1 201 ? 31.596 -19.592 -8.818 1.00 63.09 201 LYS A N 1
ATOM 1646 C CA . LYS A 1 201 ? 31.596 -21.067 -8.789 1.00 63.09 201 LYS A CA 1
ATOM 1647 C C . LYS A 1 201 ? 32.505 -21.657 -9.864 1.00 63.09 201 LYS A C 1
ATOM 1649 O O . LYS A 1 201 ? 33.301 -22.523 -9.533 1.00 63.09 201 LYS A O 1
ATOM 1654 N N . MET A 1 202 ? 32.444 -21.131 -11.089 1.00 60.59 202 MET A N 1
ATOM 1655 C CA . MET A 1 202 ? 33.309 -21.560 -12.196 1.00 60.59 202 MET A CA 1
ATOM 1656 C C . MET A 1 202 ? 34.795 -21.351 -11.875 1.00 60.59 202 MET A C 1
ATOM 1658 O O . MET A 1 202 ? 35.601 -22.243 -12.129 1.00 60.59 202 MET A O 1
ATOM 1662 N N . ARG A 1 203 ? 35.155 -20.216 -11.250 1.00 60.00 203 ARG A N 1
ATOM 1663 C CA . ARG A 1 203 ? 36.534 -19.942 -10.808 1.00 60.00 203 ARG A CA 1
ATOM 1664 C C . ARG A 1 203 ? 37.018 -20.909 -9.725 1.00 60.00 203 ARG A C 1
ATOM 1666 O O . ARG A 1 203 ? 38.142 -21.382 -9.826 1.00 60.00 203 ARG A O 1
ATOM 1673 N N . LYS A 1 204 ? 36.175 -21.271 -8.748 1.00 61.03 204 LYS A N 1
ATOM 1674 C CA . LYS A 1 204 ? 36.550 -22.261 -7.721 1.00 61.03 204 LYS A CA 1
ATOM 1675 C C . LYS A 1 204 ? 36.774 -23.659 -8.303 1.00 61.03 204 LYS A C 1
ATOM 1677 O O . LYS A 1 204 ? 37.753 -24.288 -7.934 1.00 61.03 204 LYS A O 1
ATOM 1682 N N . THR A 1 205 ? 35.940 -24.107 -9.245 1.00 61.28 205 THR A N 1
ATOM 1683 C CA . THR A 1 205 ? 36.147 -25.396 -9.935 1.00 61.28 205 THR A CA 1
ATOM 1684 C C . THR A 1 205 ? 37.359 -25.406 -10.867 1.00 61.28 205 THR A C 1
ATOM 1686 O O . THR A 1 205 ? 37.959 -26.459 -11.064 1.00 61.28 205 THR A O 1
ATOM 1689 N N . ARG A 1 206 ? 37.734 -24.255 -11.445 1.00 58.06 206 ARG A N 1
ATOM 1690 C CA . ARG A 1 206 ? 38.960 -24.132 -12.249 1.00 58.06 206 ARG A CA 1
ATOM 1691 C C . ARG A 1 206 ? 40.206 -24.185 -11.368 1.00 58.06 206 ARG A C 1
ATOM 1693 O O . ARG A 1 206 ? 41.095 -24.966 -11.671 1.00 58.06 206 ARG A O 1
ATOM 1700 N N . LEU A 1 207 ? 40.212 -23.451 -10.254 1.00 57.28 207 LEU A N 1
ATOM 1701 C CA . LEU A 1 207 ? 41.318 -23.469 -9.294 1.00 57.28 207 LEU A CA 1
ATOM 1702 C C . LEU A 1 207 ? 41.502 -24.856 -8.664 1.00 57.28 207 LEU A C 1
ATOM 1704 O O . LEU A 1 207 ? 42.621 -25.347 -8.608 1.00 57.28 207 LEU A O 1
ATOM 1708 N N . SER A 1 208 ? 40.428 -25.557 -8.286 1.00 58.50 208 SER A N 1
ATOM 1709 C CA . SER A 1 208 ? 40.552 -26.926 -7.758 1.00 58.50 208 SER A CA 1
ATOM 1710 C C . SER A 1 208 ? 41.053 -27.943 -8.793 1.00 58.50 208 SER A C 1
ATOM 1712 O O . SER A 1 208 ? 41.627 -28.951 -8.407 1.00 58.50 208 SER A O 1
ATOM 1714 N N . ARG A 1 209 ? 40.863 -27.697 -10.099 1.00 54.09 209 ARG A N 1
ATOM 1715 C CA . ARG A 1 209 ? 41.452 -28.535 -11.160 1.00 54.09 209 ARG A CA 1
ATOM 1716 C C . ARG A 1 209 ? 42.922 -28.214 -11.420 1.00 54.09 209 ARG A C 1
ATOM 1718 O O . ARG A 1 209 ? 43.674 -29.130 -11.714 1.00 54.09 209 ARG A O 1
ATOM 1725 N N . THR A 1 210 ? 43.344 -26.959 -11.284 1.00 54.91 210 THR A N 1
ATOM 1726 C CA . THR A 1 210 ? 44.767 -26.605 -11.394 1.00 54.91 210 THR A CA 1
ATOM 1727 C C . THR A 1 210 ? 45.566 -27.048 -10.167 1.00 54.91 210 THR A C 1
ATOM 1729 O O . THR A 1 210 ? 46.659 -27.561 -10.347 1.00 54.91 210 THR A O 1
ATOM 1732 N N . PHE A 1 211 ? 45.001 -26.987 -8.951 1.00 52.25 211 PHE A N 1
ATOM 1733 C CA . PHE A 1 211 ? 45.665 -27.491 -7.734 1.00 52.25 211 PHE A CA 1
ATOM 1734 C C . PHE A 1 211 ? 45.842 -29.021 -7.707 1.00 52.25 211 PHE A C 1
ATOM 1736 O O . PHE A 1 211 ? 46.804 -29.512 -7.127 1.00 52.25 211 PHE A O 1
ATOM 1743 N N . LEU A 1 212 ? 44.968 -29.786 -8.373 1.00 51.44 212 LEU A N 1
ATOM 1744 C CA . LEU A 1 212 ? 45.143 -31.240 -8.528 1.00 51.44 212 LEU A CA 1
ATOM 1745 C C . LEU A 1 212 ? 46.209 -31.622 -9.571 1.00 51.44 212 LEU A C 1
ATOM 1747 O O . LEU A 1 212 ? 46.691 -32.748 -9.537 1.00 51.44 212 LEU A O 1
ATOM 1751 N N . ASN A 1 213 ? 46.612 -30.694 -10.448 1.00 49.50 213 ASN A N 1
ATOM 1752 C CA . ASN A 1 213 ? 47.694 -30.920 -11.412 1.00 49.50 213 ASN A CA 1
ATOM 1753 C C . ASN A 1 213 ? 49.046 -30.349 -10.956 1.00 49.50 213 ASN A C 1
ATOM 1755 O O . ASN A 1 213 ? 50.072 -30.812 -11.437 1.00 49.50 213 ASN A O 1
ATOM 1759 N N . THR A 1 214 ? 49.081 -29.401 -10.015 1.00 48.66 214 THR A N 1
ATOM 1760 C CA . THR A 1 214 ? 50.337 -28.915 -9.413 1.00 48.66 214 THR A CA 1
ATOM 1761 C C . THR A 1 214 ? 50.742 -29.672 -8.145 1.00 48.66 214 THR A C 1
ATOM 1763 O O . THR A 1 214 ? 51.916 -29.677 -7.799 1.00 48.66 214 THR A O 1
ATOM 1766 N N . SER A 1 215 ? 49.837 -30.434 -7.517 1.00 45.66 215 SER A N 1
ATOM 1767 C CA . SER A 1 215 ? 50.154 -31.316 -6.375 1.00 45.66 215 SER A CA 1
ATOM 1768 C C . SER A 1 215 ? 51.049 -32.525 -6.716 1.00 45.66 215 SER A C 1
ATOM 1770 O O . SER A 1 215 ? 51.345 -33.317 -5.824 1.00 45.66 215 SER A O 1
ATOM 1772 N N . LYS A 1 216 ? 51.481 -32.696 -7.973 1.00 47.44 216 LYS A N 1
ATOM 1773 C CA . LYS A 1 216 ? 52.525 -33.671 -8.333 1.00 47.44 216 LYS A CA 1
ATOM 1774 C C . LYS A 1 216 ? 53.924 -33.068 -8.498 1.00 47.44 216 LYS A C 1
ATOM 1776 O O . LYS A 1 216 ? 54.851 -33.850 -8.620 1.00 47.44 216 LYS A O 1
ATOM 1781 N N . ASN A 1 217 ? 54.089 -31.740 -8.463 1.00 49.97 217 ASN A N 1
ATOM 1782 C CA . ASN A 1 217 ? 55.375 -31.102 -8.788 1.00 49.97 217 ASN A CA 1
ATOM 1783 C C . ASN A 1 217 ? 55.847 -30.005 -7.819 1.00 49.97 217 ASN A C 1
ATOM 1785 O O . ASN A 1 217 ? 56.782 -29.284 -8.147 1.00 49.97 217 ASN A O 1
ATOM 1789 N N . SER A 1 218 ? 55.241 -29.847 -6.642 1.00 44.19 218 SER A N 1
ATOM 1790 C CA . SER A 1 218 ? 55.714 -28.833 -5.688 1.00 44.19 218 SER A CA 1
ATOM 1791 C C . SER A 1 218 ? 55.391 -29.194 -4.238 1.00 44.19 218 SER A C 1
ATOM 1793 O O . SER A 1 218 ? 54.587 -28.554 -3.563 1.00 44.19 218 SER A O 1
ATOM 1795 N N . GLN A 1 219 ? 56.054 -30.247 -3.755 1.00 45.88 219 GLN A N 1
ATOM 1796 C CA . GLN A 1 219 ? 56.623 -30.241 -2.405 1.00 45.88 219 GLN A CA 1
ATOM 1797 C C . GLN A 1 219 ? 58.022 -29.624 -2.494 1.00 45.88 219 GLN A C 1
ATOM 1799 O O . GLN A 1 219 ? 59.012 -30.319 -2.357 1.00 45.88 219 GLN A O 1
ATOM 1804 N N . GLU A 1 220 ? 58.104 -28.335 -2.787 1.00 51.00 220 GLU A N 1
ATOM 1805 C CA . GLU A 1 220 ? 59.250 -27.512 -2.417 1.00 51.00 220 GLU A CA 1
ATOM 1806 C C . GLU A 1 220 ? 58.869 -26.058 -2.676 1.00 51.00 220 GLU A C 1
ATOM 1808 O O . GLU A 1 220 ? 58.231 -25.731 -3.674 1.00 51.00 220 GLU A O 1
ATOM 1813 N N . GLU A 1 221 ? 59.239 -25.222 -1.716 1.00 47.38 221 GLU A N 1
ATOM 1814 C CA . GLU A 1 221 ? 59.232 -23.766 -1.769 1.00 47.38 221 GLU A CA 1
ATOM 1815 C C . GLU A 1 221 ? 57.938 -22.985 -1.452 1.00 47.38 221 GLU A C 1
ATOM 1817 O O . GLU A 1 221 ? 56.999 -22.822 -2.228 1.00 47.38 221 GLU A O 1
ATOM 1822 N N . ASN A 1 222 ? 58.058 -22.327 -0.295 1.00 45.66 222 ASN A N 1
ATOM 1823 C CA . ASN A 1 222 ? 57.751 -20.918 -0.063 1.00 45.66 222 ASN A CA 1
ATOM 1824 C C . ASN A 1 222 ? 56.384 -20.540 0.516 1.00 45.66 222 ASN A C 1
ATOM 1826 O O . ASN A 1 222 ? 55.429 -20.128 -0.139 1.00 45.66 222 ASN A O 1
ATOM 1830 N N . ALA A 1 223 ? 56.412 -20.512 1.850 1.00 48.91 223 ALA A N 1
ATOM 1831 C CA . ALA A 1 223 ? 55.799 -19.476 2.657 1.00 48.91 223 ALA A CA 1
ATOM 1832 C C . ALA A 1 223 ? 56.304 -18.079 2.249 1.00 48.91 223 ALA A C 1
ATOM 1834 O O . ALA A 1 223 ? 57.504 -17.821 2.307 1.00 48.91 223 ALA A O 1
ATOM 1835 N N . LYS A 1 224 ? 55.379 -17.174 1.909 1.00 51.56 224 LYS A N 1
ATOM 1836 C CA . LYS A 1 224 ? 55.286 -15.778 2.391 1.00 51.56 224 LYS A CA 1
ATOM 1837 C C . LYS A 1 224 ? 54.270 -14.994 1.552 1.00 51.56 224 LYS A C 1
ATOM 1839 O O . LYS A 1 224 ? 54.172 -15.165 0.345 1.00 51.56 224 LYS A O 1
ATOM 1844 N N . ASN A 1 225 ? 53.590 -14.077 2.236 1.00 49.75 225 ASN A N 1
ATOM 1845 C CA . ASN A 1 225 ? 52.828 -12.938 1.718 1.00 49.75 225 ASN A CA 1
ATOM 1846 C C . ASN A 1 225 ? 51.419 -13.203 1.167 1.00 49.75 225 ASN A C 1
ATOM 1848 O O . ASN A 1 225 ? 51.202 -13.377 -0.027 1.00 49.75 225 ASN A O 1
ATOM 1852 N N . HIS A 1 226 ? 50.427 -13.027 2.043 1.00 39.44 226 HIS A N 1
ATOM 1853 C CA . HIS A 1 226 ? 49.125 -12.513 1.631 1.00 39.44 226 HIS A CA 1
ATOM 1854 C C . HIS A 1 226 ? 48.742 -11.312 2.498 1.00 39.44 226 HIS A C 1
ATOM 1856 O O . HIS A 1 226 ? 48.297 -11.461 3.631 1.00 39.44 226 HIS A O 1
ATOM 1862 N N . HIS A 1 227 ? 48.928 -10.121 1.928 1.00 38.44 227 HIS A N 1
ATOM 1863 C CA . HIS A 1 227 ? 48.334 -8.880 2.405 1.00 38.44 227 HIS A CA 1
ATOM 1864 C C . HIS A 1 227 ? 46.947 -8.731 1.761 1.00 38.44 227 HIS A C 1
ATOM 1866 O O . HIS A 1 227 ? 46.781 -8.901 0.550 1.00 38.44 227 HIS A O 1
ATOM 1872 N N . GLU A 1 228 ? 45.941 -8.480 2.592 1.00 43.59 228 GLU A N 1
ATOM 1873 C CA . GLU A 1 228 ? 44.530 -8.376 2.225 1.00 43.59 228 GLU A CA 1
ATOM 1874 C C . GLU A 1 228 ? 44.196 -7.059 1.502 1.00 43.59 228 GLU A C 1
ATOM 1876 O O . GLU A 1 228 ? 44.704 -5.999 1.854 1.00 43.59 228 GLU A O 1
ATOM 1881 N N . SER A 1 229 ? 43.253 -7.105 0.553 1.00 37.47 229 SER A N 1
ATOM 1882 C CA . SER A 1 229 ? 42.427 -5.944 0.190 1.00 37.47 229 SER A CA 1
ATOM 1883 C C . SER A 1 229 ? 40.954 -6.360 0.095 1.00 37.47 229 SER A C 1
ATOM 1885 O O . SER A 1 229 ? 40.455 -6.865 -0.913 1.00 37.47 229 SER A O 1
ATOM 1887 N N . ASN A 1 230 ? 40.246 -6.182 1.212 1.00 35.78 230 ASN A N 1
ATOM 1888 C CA . ASN A 1 230 ? 38.793 -6.259 1.284 1.00 35.78 230 ASN A CA 1
ATOM 1889 C C . ASN A 1 230 ? 38.206 -4.910 0.852 1.00 35.78 230 ASN A C 1
ATOM 1891 O O . ASN A 1 230 ? 38.431 -3.889 1.490 1.00 35.78 230 ASN A O 1
ATOM 1895 N N . PHE A 1 231 ? 37.429 -4.910 -0.232 1.00 35.00 231 PHE A N 1
ATOM 1896 C CA . PHE A 1 231 ? 36.615 -3.762 -0.628 1.00 35.00 231 PHE A CA 1
ATOM 1897 C C . PHE A 1 231 ? 35.319 -3.760 0.192 1.00 35.00 231 PHE A C 1
ATOM 1899 O O . PHE A 1 231 ? 34.399 -4.555 -0.044 1.00 35.00 231 PHE A O 1
ATOM 1906 N N . GLU A 1 232 ? 35.299 -2.886 1.189 1.00 35.62 232 GLU A N 1
ATOM 1907 C CA . GLU A 1 232 ? 34.255 -2.700 2.185 1.00 35.62 232 GLU A CA 1
ATOM 1908 C C . GLU A 1 232 ? 33.116 -1.829 1.625 1.00 35.62 232 GLU A C 1
ATOM 1910 O O . GLU A 1 232 ? 33.328 -0.737 1.103 1.00 35.62 232 GLU A O 1
ATOM 1915 N N . TRP A 1 233 ? 31.878 -2.323 1.706 1.00 36.66 233 TRP A N 1
ATOM 1916 C CA . TRP A 1 233 ? 30.695 -1.478 1.543 1.00 36.66 233 TRP A CA 1
ATOM 1917 C C . TRP A 1 233 ? 30.419 -0.835 2.899 1.00 36.66 233 TRP A C 1
ATOM 1919 O O . TRP A 1 233 ? 29.870 -1.495 3.778 1.00 36.66 233 TRP A O 1
ATOM 1929 N N . SER A 1 234 ? 30.791 0.432 3.065 1.00 35.56 234 SER A N 1
ATOM 1930 C CA . SER A 1 234 ? 30.458 1.212 4.254 1.00 35.56 234 SER A CA 1
ATOM 1931 C C . SER A 1 234 ? 28.947 1.470 4.310 1.00 35.56 234 SER A C 1
ATOM 1933 O O . SER A 1 234 ? 28.380 2.307 3.607 1.00 35.56 234 SER A O 1
ATOM 1935 N N . GLU A 1 235 ? 28.272 0.691 5.153 1.00 39.88 235 GLU A N 1
ATOM 1936 C CA . GLU A 1 235 ? 26.905 0.923 5.607 1.00 39.88 235 GLU A CA 1
ATOM 1937 C C . GLU A 1 235 ? 27.004 1.822 6.852 1.00 39.88 235 GLU A C 1
ATOM 1939 O O . GLU A 1 235 ? 27.063 1.353 7.983 1.00 39.88 235 GLU A O 1
ATOM 1944 N N . SER A 1 236 ? 27.118 3.137 6.649 1.00 40.28 236 SER A N 1
ATOM 1945 C CA . SER A 1 236 ? 27.099 4.100 7.751 1.00 40.28 236 SER A CA 1
ATOM 1946 C C . SER A 1 236 ? 25.667 4.297 8.260 1.00 40.28 236 SER A C 1
ATOM 1948 O O . SER A 1 236 ? 24.779 4.741 7.529 1.00 40.28 236 SER A O 1
ATOM 1950 N N . GLY A 1 237 ? 25.441 3.970 9.536 1.00 35.78 237 GLY A N 1
ATOM 1951 C CA . GLY A 1 237 ? 24.251 4.394 10.277 1.00 35.78 237 GLY A CA 1
ATOM 1952 C C . GLY A 1 237 ? 23.802 3.436 11.378 1.00 35.78 237 GLY A C 1
ATOM 1953 O O . GLY A 1 237 ? 22.920 2.617 11.140 1.00 35.78 237 GLY A O 1
ATOM 1954 N N . LEU A 1 238 ? 24.411 3.598 12.561 1.00 43.91 238 LEU A N 1
ATOM 1955 C CA . LEU A 1 238 ? 24.037 3.117 13.901 1.00 43.91 238 LEU A CA 1
ATOM 1956 C C . LEU A 1 238 ? 22.736 2.294 14.020 1.00 43.91 238 LEU A C 1
ATOM 1958 O O . LEU A 1 238 ? 21.638 2.850 14.025 1.00 43.91 238 LEU A O 1
ATOM 1962 N N . GLU A 1 239 ? 22.871 1.001 14.312 1.00 36.97 239 GLU A N 1
ATOM 1963 C CA . GLU A 1 239 ? 21.914 0.267 15.147 1.00 36.97 239 GLU A CA 1
ATOM 1964 C C . GLU A 1 239 ? 22.727 -0.571 16.147 1.00 36.97 239 GLU A C 1
ATOM 1966 O O . GLU A 1 239 ? 23.622 -1.320 15.765 1.00 36.97 239 GLU A O 1
ATOM 1971 N N . SER A 1 240 ? 22.443 -0.374 17.432 1.00 44.34 240 SER A N 1
ATOM 1972 C CA . SER A 1 240 ? 23.075 -1.027 18.574 1.00 44.34 240 SER A CA 1
ATOM 1973 C C . SER A 1 240 ? 23.009 -2.555 18.482 1.00 44.34 240 SER A C 1
ATOM 1975 O O . SER A 1 240 ? 21.943 -3.141 18.268 1.00 44.34 240 SER A O 1
ATOM 1977 N N . GLU A 1 241 ? 24.159 -3.201 18.679 1.00 37.03 241 GLU A N 1
ATOM 1978 C CA . GLU A 1 241 ? 24.272 -4.645 18.859 1.00 37.03 241 GLU A CA 1
ATOM 1979 C C . GLU A 1 241 ? 23.564 -5.064 20.149 1.00 37.03 241 GLU A C 1
ATOM 1981 O O . GLU A 1 241 ? 24.074 -4.918 21.254 1.00 37.03 241 GLU A O 1
ATOM 1986 N N . VAL A 1 242 ? 22.356 -5.605 20.003 1.00 44.72 242 VAL A N 1
ATOM 1987 C CA . VAL A 1 242 ? 21.791 -6.522 20.991 1.00 44.72 242 VAL A CA 1
ATOM 1988 C C . VAL A 1 242 ? 22.045 -7.924 20.462 1.00 44.72 242 VAL A C 1
ATOM 1990 O O . VAL A 1 242 ? 21.414 -8.369 19.496 1.00 44.72 242 VAL A O 1
ATOM 1993 N N . GLU A 1 243 ? 23.003 -8.595 21.090 1.00 39.06 243 GLU A N 1
ATOM 1994 C CA . GLU A 1 243 ? 23.423 -9.963 20.818 1.00 39.06 243 GLU A CA 1
ATOM 1995 C C . GLU A 1 243 ? 22.236 -10.928 21.018 1.00 39.06 243 GLU A C 1
ATOM 1997 O O . GLU A 1 243 ? 21.881 -11.350 22.118 1.00 39.06 243 GLU A O 1
ATOM 2002 N N . LEU A 1 244 ? 21.528 -11.234 19.928 1.00 42.78 244 LEU A N 1
ATOM 2003 C CA . LEU A 1 244 ? 20.402 -12.164 19.924 1.00 42.78 244 LEU A CA 1
ATOM 2004 C C . LEU A 1 244 ? 20.893 -13.557 19.528 1.00 42.78 244 LEU A C 1
ATOM 2006 O O . LEU A 1 244 ? 21.127 -13.842 18.351 1.00 42.78 244 LEU A O 1
ATOM 2010 N N . ALA A 1 245 ? 20.963 -14.432 20.532 1.00 44.78 245 ALA A N 1
ATOM 2011 C CA . ALA A 1 245 ? 21.218 -15.865 20.421 1.00 44.78 245 ALA A CA 1
ATOM 2012 C C . ALA A 1 245 ? 20.486 -16.533 19.229 1.00 44.78 245 ALA A C 1
ATOM 2014 O O . ALA A 1 245 ? 19.368 -16.134 18.861 1.00 44.78 245 ALA A O 1
ATOM 2015 N N . PRO A 1 246 ? 21.054 -17.602 18.632 1.00 37.25 246 PRO A N 1
ATOM 2016 C CA . PRO A 1 246 ? 20.541 -18.221 17.414 1.00 37.25 246 PRO A CA 1
ATOM 2017 C C . PRO A 1 246 ? 19.168 -18.877 17.635 1.00 37.25 246 PRO A C 1
ATOM 2019 O O . PRO A 1 246 ? 19.034 -20.062 17.943 1.00 37.25 246 PRO A O 1
ATOM 2022 N N . ARG A 1 247 ? 18.092 -18.115 17.408 1.00 43.00 247 ARG A N 1
ATOM 2023 C CA . ARG A 1 247 ? 16.726 -18.647 17.366 1.00 43.00 247 ARG A CA 1
ATOM 2024 C C . ARG A 1 247 ? 16.586 -19.597 16.179 1.00 43.00 247 ARG A C 1
ATOM 2026 O O . ARG A 1 247 ? 16.575 -19.178 15.018 1.00 43.00 247 ARG A O 1
ATOM 2033 N N . ARG A 1 248 ? 16.420 -20.891 16.481 1.00 40.53 248 ARG A N 1
ATOM 2034 C CA . ARG A 1 248 ? 16.007 -21.946 15.540 1.00 40.53 248 ARG A CA 1
ATOM 2035 C C . ARG A 1 248 ? 14.921 -21.410 14.599 1.00 40.53 248 ARG A C 1
ATOM 2037 O O . ARG A 1 248 ? 13.819 -21.063 15.029 1.00 40.53 248 ARG A O 1
ATOM 2044 N N . LYS A 1 249 ? 15.229 -21.344 13.299 1.00 35.91 249 LYS A N 1
ATOM 2045 C CA . LYS A 1 249 ? 14.308 -20.897 12.245 1.00 35.91 249 LYS A CA 1
ATOM 2046 C C . LYS A 1 249 ? 13.135 -21.877 12.137 1.00 35.91 249 LYS A C 1
ATOM 2048 O O . LYS A 1 249 ? 13.177 -22.810 11.341 1.00 35.91 249 LYS A O 1
ATOM 2053 N N . ARG A 1 250 ? 12.060 -21.659 12.902 1.00 33.47 250 ARG A N 1
ATOM 2054 C CA . ARG A 1 250 ? 10.758 -22.274 12.610 1.00 33.47 250 ARG A CA 1
ATOM 2055 C C . ARG A 1 250 ? 10.258 -21.696 11.288 1.00 33.47 250 ARG A C 1
ATOM 2057 O O . ARG A 1 250 ? 9.744 -20.581 11.229 1.00 33.47 250 ARG A O 1
ATOM 2064 N N . ILE A 1 251 ? 10.435 -22.451 10.208 1.00 35.72 251 ILE A N 1
ATOM 2065 C CA . ILE A 1 251 ? 9.788 -22.178 8.926 1.00 35.72 251 ILE A CA 1
ATOM 2066 C C . ILE A 1 251 ? 8.294 -22.465 9.123 1.00 35.72 251 ILE A C 1
ATOM 2068 O O . ILE A 1 251 ? 7.846 -23.601 8.988 1.00 35.72 251 ILE A O 1
ATOM 2072 N N . LEU A 1 252 ? 7.522 -21.435 9.470 1.00 29.95 252 LEU A N 1
ATOM 2073 C CA . LEU A 1 252 ? 6.061 -21.471 9.407 1.00 29.95 252 LEU A CA 1
ATOM 2074 C C . LEU A 1 252 ? 5.655 -21.643 7.938 1.00 29.95 252 LEU A C 1
ATOM 2076 O O . LEU A 1 252 ? 5.645 -20.696 7.149 1.00 29.95 252 LEU A O 1
ATOM 2080 N N . THR A 1 253 ? 5.371 -22.883 7.549 1.00 30.83 253 THR A N 1
ATOM 2081 C CA . THR A 1 253 ? 4.756 -23.201 6.262 1.00 30.83 253 THR A CA 1
ATOM 2082 C C . THR A 1 253 ? 3.259 -22.926 6.374 1.00 30.83 253 THR A C 1
ATOM 2084 O O . THR A 1 253 ? 2.477 -23.766 6.805 1.00 30.83 253 THR A O 1
ATOM 2087 N N . PHE A 1 254 ? 2.839 -21.718 6.000 1.00 32.12 254 PHE A N 1
ATOM 2088 C CA . PHE A 1 254 ? 1.422 -21.436 5.779 1.00 32.12 254 PHE A CA 1
ATOM 2089 C C . PHE A 1 254 ? 0.985 -22.118 4.478 1.00 32.12 254 PHE A C 1
ATOM 2091 O O . PHE A 1 254 ? 1.128 -21.566 3.387 1.00 32.12 254 PHE A O 1
ATOM 2098 N N . ASN A 1 255 ? 0.479 -23.345 4.591 1.00 31.28 255 ASN A N 1
ATOM 2099 C CA . ASN A 1 255 ? -0.260 -23.999 3.517 1.00 31.28 255 ASN A CA 1
ATOM 2100 C C . ASN A 1 255 ? -1.667 -23.392 3.468 1.00 31.28 255 ASN A C 1
ATOM 2102 O O . ASN A 1 255 ? -2.596 -23.902 4.088 1.00 31.28 255 ASN A O 1
ATOM 2106 N N . ILE A 1 256 ? -1.817 -22.280 2.749 1.00 36.94 256 ILE A N 1
ATOM 2107 C CA . ILE A 1 256 ? -3.138 -21.756 2.391 1.00 36.94 256 ILE A CA 1
ATOM 2108 C C . ILE A 1 256 ? -3.680 -22.677 1.296 1.00 36.94 256 ILE A C 1
ATOM 2110 O O . ILE A 1 256 ? -3.227 -22.637 0.152 1.00 36.94 256 ILE A O 1
ATOM 2114 N N . ASN A 1 257 ? -4.588 -23.568 1.683 1.00 33.34 257 ASN A N 1
ATOM 2115 C CA . ASN A 1 257 ? -5.256 -24.492 0.779 1.00 33.34 257 ASN A CA 1
ATOM 2116 C C . ASN A 1 257 ? -6.357 -23.710 0.051 1.00 33.34 257 ASN A C 1
ATOM 2118 O O . ASN A 1 257 ? -7.367 -23.359 0.655 1.00 33.34 257 ASN A O 1
ATOM 2122 N N . ILE A 1 258 ? -6.139 -23.393 -1.223 1.00 39.38 258 ILE A N 1
ATOM 2123 C CA . ILE A 1 258 ? -7.150 -22.763 -2.071 1.00 39.38 258 ILE A CA 1
ATOM 2124 C C . ILE A 1 258 ? -8.090 -23.885 -2.516 1.00 39.38 258 ILE A C 1
ATOM 2126 O O . ILE A 1 258 ? -7.725 -24.695 -3.365 1.00 39.38 258 ILE A O 1
ATOM 2130 N N . ARG A 1 259 ? -9.269 -23.979 -1.896 1.00 36.22 259 ARG A N 1
ATOM 2131 C CA . ARG A 1 259 ? -10.412 -24.633 -2.534 1.00 36.22 259 ARG A CA 1
ATOM 2132 C C . ARG A 1 259 ? -11.034 -23.579 -3.441 1.00 36.22 259 ARG A C 1
ATOM 2134 O O . ARG A 1 259 ? -11.563 -22.590 -2.946 1.00 36.22 259 ARG A O 1
ATOM 2141 N N . GLU A 1 260 ? -10.910 -23.765 -4.748 1.00 38.97 260 GLU A N 1
ATOM 2142 C CA . GLU A 1 260 ? -11.914 -23.236 -5.668 1.00 38.97 260 GLU A CA 1
ATOM 2143 C C . GLU A 1 260 ? -13.254 -23.822 -5.214 1.00 38.97 260 GLU A C 1
ATOM 2145 O O . GLU A 1 260 ? -13.329 -25.017 -4.919 1.00 38.97 260 GLU A O 1
ATOM 2150 N N . ILE A 1 261 ? -14.257 -22.968 -5.025 1.00 36.50 261 ILE A N 1
ATOM 2151 C CA . ILE A 1 261 ? -15.626 -23.383 -4.721 1.00 36.50 261 ILE A CA 1
ATOM 2152 C C . ILE A 1 261 ? -16.089 -24.174 -5.953 1.00 36.50 261 ILE A C 1
ATOM 2154 O O . ILE A 1 261 ? -16.182 -23.572 -7.023 1.00 36.50 261 ILE A O 1
ATOM 2158 N N . PRO A 1 262 ? -16.295 -25.503 -5.871 1.00 38.25 262 PRO A N 1
ATOM 2159 C CA . PRO A 1 262 ? -16.901 -26.215 -6.984 1.00 38.25 262 PRO A CA 1
ATOM 2160 C C . PRO A 1 262 ? -18.361 -25.755 -7.118 1.00 38.25 262 PRO A C 1
ATOM 2162 O O . PRO A 1 262 ? -18.973 -25.403 -6.103 1.00 38.25 262 PRO A O 1
ATOM 2165 N N . PRO A 1 263 ? -18.934 -25.753 -8.333 1.00 35.50 263 PRO A N 1
ATOM 2166 C CA . PRO A 1 263 ? -20.369 -25.563 -8.491 1.00 35.50 263 PRO A CA 1
ATOM 2167 C C . PRO A 1 263 ? -21.112 -26.601 -7.640 1.00 35.50 263 PRO A C 1
ATOM 2169 O O . PRO A 1 263 ? -20.693 -27.759 -7.545 1.00 35.50 263 PRO A O 1
ATOM 2172 N N . ALA A 1 264 ? -22.169 -26.148 -6.965 1.00 38.59 264 ALA A N 1
ATOM 2173 C CA . ALA A 1 264 ? -23.053 -26.997 -6.182 1.00 38.59 264 ALA A CA 1
ATOM 2174 C C . ALA A 1 264 ? -23.538 -28.174 -7.044 1.00 38.59 264 ALA A C 1
ATOM 2176 O O . ALA A 1 264 ? -23.804 -27.993 -8.230 1.00 38.59 264 ALA A O 1
ATOM 2177 N N . ASN A 1 265 ? -23.649 -29.350 -6.420 1.00 42.78 265 ASN A N 1
ATOM 2178 C CA . ASN A 1 265 ? -24.049 -30.651 -6.979 1.00 42.78 265 ASN A CA 1
ATOM 2179 C C . ASN A 1 265 ? -22.877 -31.591 -7.288 1.00 42.78 265 ASN A C 1
ATOM 2181 O O . ASN A 1 265 ? -22.583 -31.957 -8.422 1.00 42.78 265 ASN A O 1
ATOM 2185 N N . THR A 1 266 ? -22.223 -32.071 -6.233 1.00 39.75 266 THR A N 1
ATOM 2186 C CA . THR A 1 266 ? -21.651 -33.423 -6.257 1.00 39.75 266 THR A CA 1
ATOM 2187 C C . THR A 1 266 ? -21.746 -34.005 -4.855 1.00 39.75 266 THR A C 1
ATOM 2189 O O . THR A 1 266 ? -20.921 -33.732 -3.985 1.00 39.75 266 THR A O 1
ATOM 2192 N N . VAL A 1 267 ? -22.811 -34.772 -4.624 1.00 43.75 267 VAL A N 1
ATOM 2193 C CA . VAL A 1 267 ? -22.957 -35.628 -3.447 1.00 43.75 267 VAL A CA 1
ATOM 2194 C C . VAL A 1 267 ? -21.898 -36.722 -3.569 1.00 43.75 267 VAL A C 1
ATOM 2196 O O . VAL A 1 267 ? -21.944 -37.531 -4.490 1.00 43.75 267 VAL A O 1
ATOM 2199 N N . VAL A 1 268 ? -20.906 -36.720 -2.680 1.00 39.72 268 VAL A N 1
ATOM 2200 C CA . VAL A 1 268 ? -19.917 -37.800 -2.578 1.00 39.72 268 VAL A CA 1
ATOM 2201 C C . VAL A 1 268 ? -20.088 -38.440 -1.210 1.00 39.72 268 VAL A C 1
ATOM 2203 O O . VAL A 1 268 ? -19.780 -37.823 -0.193 1.00 39.72 268 VAL A O 1
ATOM 2206 N N . GLN A 1 269 ? -20.601 -39.671 -1.212 1.00 42.44 269 GLN A N 1
ATOM 2207 C CA . GLN A 1 269 ? -20.679 -40.555 -0.051 1.00 42.44 269 GLN A CA 1
ATOM 2208 C C . GLN A 1 269 ? -19.272 -40.833 0.503 1.00 42.44 269 GLN A C 1
ATOM 2210 O O . GLN A 1 269 ? -18.353 -41.199 -0.235 1.00 42.44 269 GLN A O 1
ATOM 2215 N N . GLU A 1 270 ? -19.095 -40.654 1.812 1.00 41.41 270 GLU A N 1
ATOM 2216 C CA . GLU A 1 270 ? -17.843 -40.926 2.517 1.00 41.41 270 GLU A CA 1
ATOM 2217 C C . GLU A 1 270 ? -17.795 -42.391 2.979 1.00 41.41 270 GLU A C 1
ATOM 2219 O O . GLU A 1 270 ? -18.314 -42.740 4.034 1.00 41.41 270 GLU A O 1
ATOM 2224 N N . SER A 1 271 ? -17.132 -43.263 2.214 1.00 42.84 271 SER A N 1
ATOM 2225 C CA . SER A 1 271 ? -16.740 -44.593 2.700 1.00 42.84 271 SER A CA 1
ATOM 2226 C C . SER A 1 271 ? -15.338 -44.540 3.320 1.00 42.84 271 SER A C 1
ATOM 2228 O O . SER A 1 271 ? -14.359 -44.170 2.656 1.00 42.84 271 SER A O 1
ATOM 2230 N N . GLY A 1 272 ? -15.239 -44.921 4.594 1.00 50.81 272 GLY A N 1
ATOM 2231 C CA . GLY A 1 272 ? -14.012 -44.926 5.385 1.00 50.81 272 GLY A CA 1
ATOM 2232 C C . GLY A 1 272 ? -12.906 -45.781 4.771 1.00 50.81 272 GLY A C 1
ATOM 2233 O O . GLY A 1 272 ? -12.975 -47.004 4.756 1.00 50.81 272 GLY A O 1
ATOM 2234 N N . THR A 1 273 ? -11.834 -45.139 4.303 1.00 48.38 273 THR A N 1
ATOM 2235 C CA . THR A 1 273 ? -10.585 -45.831 3.971 1.00 48.38 273 THR A CA 1
ATOM 2236 C C . THR A 1 273 ? -9.373 -45.094 4.538 1.00 48.38 273 THR A C 1
ATOM 2238 O O . THR A 1 273 ? -9.247 -43.869 4.507 1.00 48.38 273 THR A O 1
ATOM 2241 N N . SER A 1 274 ? -8.481 -45.900 5.107 1.00 53.34 274 SER A N 1
ATOM 2242 C CA . SER A 1 274 ? -7.314 -45.555 5.915 1.00 53.34 274 SER A CA 1
ATOM 2243 C C . SER A 1 274 ? -6.425 -44.425 5.354 1.00 53.34 274 SER A C 1
ATOM 2245 O O . SER A 1 274 ? -6.025 -44.390 4.185 1.00 53.34 274 SER A O 1
ATOM 2247 N N . GLY A 1 275 ? -6.037 -43.499 6.242 1.00 54.16 275 GLY A N 1
ATOM 2248 C CA . GLY A 1 275 ? -5.385 -42.208 5.955 1.00 54.16 275 GLY A CA 1
ATOM 2249 C C . GLY A 1 275 ? -4.034 -42.219 5.216 1.00 54.16 275 GLY A C 1
ATOM 2250 O O . GLY A 1 275 ? -3.460 -41.153 4.975 1.00 54.16 275 GLY A O 1
ATOM 2251 N N . LYS A 1 276 ? -3.516 -43.382 4.801 1.00 56.81 276 LYS A N 1
ATOM 2252 C CA . LYS A 1 276 ? -2.281 -43.501 4.004 1.00 56.81 276 LYS A CA 1
ATOM 2253 C C . LYS A 1 276 ? -2.533 -43.373 2.486 1.00 56.81 276 LYS A C 1
ATOM 2255 O O . LYS A 1 276 ? -1.677 -42.820 1.791 1.00 56.81 276 LYS A O 1
ATOM 2260 N N . LYS A 1 277 ? -3.712 -43.753 1.959 1.00 54.53 277 LYS A N 1
ATOM 2261 C CA . LYS A 1 277 ? -4.034 -43.641 0.510 1.00 54.53 277 LYS A CA 1
ATOM 2262 C C . LYS A 1 277 ? -4.420 -42.213 0.066 1.00 54.53 277 LYS A C 1
ATOM 2264 O O . LYS A 1 277 ? -4.059 -41.790 -1.036 1.00 54.53 277 LYS A O 1
ATOM 2269 N N . LEU A 1 278 ? -5.012 -41.403 0.949 1.00 55.31 278 LEU A N 1
ATOM 2270 C CA . LEU A 1 278 ? -5.412 -40.007 0.671 1.00 55.31 278 LEU A CA 1
ATOM 2271 C C . LEU A 1 278 ? -4.236 -39.062 0.337 1.00 55.31 278 LEU A C 1
ATOM 2273 O O . LEU A 1 278 ? -4.383 -38.138 -0.470 1.00 55.31 278 LEU A O 1
ATOM 2277 N N . LYS A 1 279 ? -3.034 -39.299 0.890 1.00 59.47 279 LYS A N 1
ATOM 2278 C CA . LYS A 1 279 ? -1.839 -38.482 0.581 1.00 59.47 279 LYS A CA 1
ATOM 2279 C C . LYS A 1 279 ? -1.347 -38.664 -0.863 1.00 59.47 279 LYS A C 1
ATOM 2281 O O . LYS A 1 279 ? -0.880 -37.690 -1.458 1.00 59.47 279 LYS A O 1
ATOM 2286 N N . LYS A 1 280 ? -1.469 -39.865 -1.449 1.00 58.31 280 LYS A N 1
ATOM 2287 C CA . LYS A 1 280 ? -1.065 -40.131 -2.847 1.00 58.31 280 LYS A CA 1
ATOM 2288 C C . LYS A 1 280 ? -2.032 -39.481 -3.848 1.00 58.31 280 LYS A C 1
ATOM 2290 O O . LYS A 1 280 ? -1.579 -38.889 -4.825 1.00 58.31 280 LYS A O 1
ATOM 2295 N N . ILE A 1 281 ? -3.339 -39.494 -3.568 1.00 57.22 281 ILE A N 1
ATOM 2296 C CA . ILE A 1 281 ? -4.362 -38.881 -4.438 1.00 57.22 281 ILE A CA 1
ATOM 2297 C C . ILE A 1 281 ? -4.247 -37.346 -4.449 1.00 57.22 281 ILE A C 1
ATOM 2299 O O . ILE A 1 281 ? -4.314 -36.732 -5.514 1.00 57.22 281 ILE A O 1
ATOM 2303 N N . ARG A 1 282 ? -3.964 -36.711 -3.299 1.00 56.88 282 ARG A N 1
ATOM 2304 C CA . ARG A 1 282 ? -3.724 -35.254 -3.233 1.00 56.88 282 ARG A CA 1
ATOM 2305 C C . ARG A 1 282 ? -2.544 -34.791 -4.095 1.00 56.88 282 ARG A C 1
ATOM 2307 O O . ARG A 1 282 ? -2.651 -33.754 -4.743 1.00 56.88 282 ARG A O 1
ATOM 2314 N N . ARG A 1 283 ? -1.449 -35.564 -4.155 1.00 55.03 283 ARG A N 1
ATOM 2315 C CA . ARG A 1 283 ? -0.298 -35.253 -5.028 1.00 55.03 283 ARG A CA 1
ATOM 2316 C C . ARG A 1 283 ? -0.635 -35.389 -6.516 1.00 55.03 283 ARG A C 1
ATOM 2318 O O . ARG A 1 283 ? -0.154 -34.591 -7.310 1.00 55.03 283 ARG A O 1
ATOM 2325 N N . LYS A 1 284 ? -1.491 -36.346 -6.895 1.00 55.16 284 LYS A N 1
ATOM 2326 C CA . LYS A 1 284 ? -1.938 -36.498 -8.292 1.00 55.16 284 LYS A CA 1
ATOM 2327 C C . LYS A 1 284 ? -2.901 -35.384 -8.730 1.00 55.16 284 LYS A C 1
ATOM 2329 O O . LYS A 1 284 ? -2.811 -34.934 -9.866 1.00 55.16 284 LYS A O 1
ATOM 2334 N N . ARG A 1 285 ? -3.764 -34.872 -7.839 1.00 51.88 285 ARG A N 1
ATOM 2335 C CA . ARG A 1 285 ? -4.654 -33.734 -8.161 1.00 51.88 285 ARG A CA 1
ATOM 2336 C C . ARG A 1 285 ? -3.909 -32.397 -8.299 1.00 51.88 285 ARG A C 1
ATOM 2338 O O . ARG A 1 285 ? -4.269 -31.621 -9.174 1.00 51.88 285 ARG A O 1
ATOM 2345 N N . SER A 1 286 ? -2.830 -32.151 -7.543 1.00 50.81 286 SER A N 1
ATOM 2346 C CA . SER A 1 286 ? -2.045 -30.907 -7.698 1.00 50.81 286 SER A CA 1
ATOM 2347 C C . SER A 1 286 ? -1.224 -30.837 -8.991 1.00 50.81 286 SER A C 1
ATOM 2349 O O . SER A 1 286 ? -0.729 -29.769 -9.336 1.00 50.81 286 SER A O 1
ATOM 2351 N N . LEU A 1 287 ? -1.020 -31.967 -9.676 1.00 51.19 287 LEU A N 1
ATOM 2352 C CA . LEU A 1 287 ? -0.348 -32.014 -10.978 1.00 51.19 287 LEU A CA 1
ATOM 2353 C C . LEU A 1 287 ? -1.318 -31.718 -12.132 1.00 51.19 287 LEU A C 1
ATOM 2355 O O . LEU A 1 287 ? -0.886 -31.184 -13.147 1.00 51.19 287 LEU A O 1
ATOM 2359 N N . LYS A 1 288 ? -2.618 -32.008 -11.968 1.00 49.84 288 LYS A N 1
ATOM 2360 C CA . LYS A 1 288 ? -3.638 -31.785 -13.007 1.00 49.84 288 LYS A CA 1
ATOM 2361 C C . LYS A 1 288 ? -4.170 -30.348 -13.068 1.00 49.84 288 LYS A C 1
ATOM 2363 O O . LYS A 1 288 ? -4.638 -29.944 -14.120 1.00 49.84 288 LYS A O 1
ATOM 2368 N N . SER A 1 289 ? -4.070 -29.555 -11.998 1.00 50.94 289 SER A N 1
ATOM 2369 C CA . SER A 1 289 ? -4.626 -28.190 -11.969 1.00 50.94 289 SER A CA 1
ATOM 2370 C C . SER A 1 289 ? -3.709 -27.097 -12.536 1.00 50.94 289 SER A C 1
ATOM 2372 O O . SER A 1 289 ? -4.036 -25.920 -12.418 1.00 50.94 289 SER A O 1
ATOM 2374 N N . GLY A 1 290 ? -2.529 -27.428 -13.082 1.00 61.38 290 GLY A N 1
ATOM 2375 C CA . GLY A 1 290 ? -1.592 -26.429 -13.632 1.00 61.38 290 GLY A CA 1
ATOM 2376 C C . GLY A 1 290 ? -1.187 -25.313 -12.649 1.00 61.38 290 GLY A C 1
ATOM 2377 O O . GLY A 1 290 ? -0.591 -24.310 -13.045 1.00 61.38 290 GLY A O 1
ATOM 2378 N N . SER A 1 291 ? -1.508 -25.449 -11.356 1.00 70.31 291 SER A N 1
ATOM 2379 C CA . SER A 1 291 ? -1.434 -24.349 -10.403 1.00 70.31 291 SER A CA 1
ATOM 2380 C C . SER A 1 291 ? 0.021 -24.102 -10.015 1.00 70.31 291 SER A C 1
ATOM 2382 O O . SER A 1 291 ? 0.603 -24.801 -9.180 1.00 70.31 291 SER A O 1
ATOM 2384 N N . VAL A 1 292 ? 0.640 -23.100 -10.636 1.00 80.06 292 VAL A N 1
ATOM 2385 C CA . VAL A 1 292 ? 1.994 -22.661 -10.294 1.00 80.06 292 VAL A CA 1
ATOM 2386 C C . VAL A 1 292 ? 1.990 -22.118 -8.864 1.00 80.06 292 VAL A C 1
ATOM 2388 O O . VAL A 1 292 ? 1.250 -21.191 -8.538 1.00 80.06 292 VAL A O 1
ATOM 2391 N N . SER A 1 293 ? 2.841 -22.666 -7.991 1.00 87.56 293 SER A N 1
ATOM 2392 C CA . SER A 1 293 ? 2.949 -22.163 -6.617 1.00 87.56 293 SER A CA 1
ATOM 2393 C C . SER A 1 293 ? 3.348 -20.681 -6.598 1.00 87.56 293 SER A C 1
ATOM 2395 O O . SER A 1 293 ? 4.242 -20.265 -7.341 1.00 87.56 293 SER A O 1
ATOM 2397 N N . LEU A 1 294 ? 2.762 -19.884 -5.692 1.00 85.62 294 LEU A N 1
ATOM 2398 C CA . LEU A 1 294 ? 3.089 -18.452 -5.557 1.00 85.62 294 LEU A CA 1
ATOM 2399 C C . LEU A 1 294 ? 4.599 -18.225 -5.381 1.00 85.62 294 LEU A C 1
ATOM 2401 O O . LEU A 1 294 ? 5.170 -17.285 -5.924 1.00 85.62 294 LEU A O 1
ATOM 2405 N N . ARG A 1 295 ? 5.288 -19.121 -4.664 1.00 87.69 295 ARG A N 1
ATOM 2406 C CA . ARG A 1 295 ? 6.745 -19.040 -4.491 1.00 87.69 295 ARG A CA 1
ATOM 2407 C C . ARG A 1 295 ? 7.499 -19.155 -5.819 1.00 87.69 295 ARG A C 1
ATOM 2409 O O . ARG A 1 295 ? 8.498 -18.460 -5.992 1.00 87.69 295 ARG A O 1
ATOM 2416 N N . ARG A 1 296 ? 7.061 -20.039 -6.720 1.00 88.69 296 ARG A N 1
ATOM 2417 C CA . ARG A 1 296 ? 7.665 -20.205 -8.049 1.00 88.69 296 ARG A CA 1
ATOM 2418 C C . ARG A 1 296 ? 7.318 -19.022 -8.949 1.00 88.69 296 ARG A C 1
ATOM 2420 O O . ARG A 1 296 ? 8.217 -18.522 -9.615 1.00 88.69 296 ARG A O 1
ATOM 2427 N N . LEU A 1 297 ? 6.070 -18.551 -8.890 1.00 89.12 297 LEU A N 1
ATOM 2428 C CA . LEU A 1 297 ? 5.585 -17.387 -9.633 1.00 89.12 297 LEU A CA 1
ATOM 2429 C C . LEU A 1 297 ? 6.451 -16.150 -9.339 1.00 89.12 297 LEU A C 1
ATOM 2431 O O . LEU A 1 297 ? 7.029 -15.556 -10.239 1.00 89.12 297 LEU A O 1
ATOM 2435 N N . PHE A 1 298 ? 6.671 -15.840 -8.062 1.00 91.50 298 PHE A N 1
ATOM 2436 C CA . PHE A 1 298 ? 7.437 -14.663 -7.638 1.00 91.50 298 PHE A CA 1
ATOM 2437 C C . PHE A 1 298 ? 8.955 -14.903 -7.522 1.00 91.50 298 PHE A C 1
ATOM 2439 O O . PHE A 1 298 ? 9.653 -14.175 -6.819 1.00 91.50 298 PHE A O 1
ATOM 2446 N N . ARG A 1 299 ? 9.515 -15.932 -8.174 1.00 91.06 299 ARG A N 1
ATOM 2447 C CA . ARG A 1 299 ? 10.960 -16.230 -8.080 1.00 91.06 299 ARG A CA 1
ATOM 2448 C C . ARG A 1 299 ? 11.834 -15.203 -8.809 1.00 91.06 299 ARG A C 1
ATOM 2450 O O . ARG A 1 299 ? 13.013 -15.084 -8.481 1.00 91.06 299 ARG A O 1
ATOM 2457 N N . MET A 1 300 ? 11.280 -14.515 -9.803 1.00 91.88 300 MET A N 1
ATOM 2458 C CA . MET A 1 300 ? 12.021 -13.611 -10.691 1.00 91.88 300 MET A CA 1
ATOM 2459 C C . MET A 1 300 ? 11.759 -12.130 -10.427 1.00 91.88 300 MET A C 1
ATOM 2461 O O . MET A 1 300 ? 12.457 -11.302 -10.997 1.00 91.88 300 MET A O 1
ATOM 2465 N N . ILE A 1 301 ? 10.810 -11.795 -9.546 1.00 95.19 301 ILE A N 1
ATOM 2466 C CA . ILE A 1 301 ? 10.501 -10.389 -9.292 1.00 95.19 301 ILE A CA 1
ATOM 2467 C C . ILE A 1 301 ? 11.676 -9.674 -8.638 1.00 95.19 301 ILE A C 1
ATOM 2469 O O . ILE A 1 301 ? 12.429 -10.263 -7.846 1.00 95.19 301 ILE A O 1
ATOM 2473 N N . GLN A 1 302 ? 11.757 -8.386 -8.933 1.00 95.31 302 GLN A N 1
ATOM 2474 C CA . GLN A 1 302 ? 12.622 -7.440 -8.251 1.00 95.31 302 GLN A CA 1
ATOM 2475 C C . GLN A 1 302 ? 11.750 -6.464 -7.474 1.00 95.31 302 GLN A C 1
ATOM 2477 O O . GLN A 1 302 ? 10.649 -6.132 -7.902 1.00 95.31 302 GLN A O 1
ATOM 2482 N N . VAL A 1 303 ? 12.216 -6.047 -6.302 1.00 96.62 303 VAL A N 1
ATOM 2483 C CA . VAL A 1 303 ? 11.449 -5.161 -5.427 1.00 96.62 303 VAL A CA 1
ATOM 2484 C C . VAL A 1 303 ? 12.368 -4.071 -4.908 1.00 96.62 303 VAL A C 1
ATOM 2486 O O . VAL A 1 303 ? 13.431 -4.371 -4.362 1.00 96.62 303 VAL A O 1
ATOM 2489 N N . PHE A 1 304 ? 11.938 -2.823 -5.055 1.00 96.38 304 PHE A N 1
ATOM 2490 C CA . PHE A 1 304 ? 12.680 -1.636 -4.647 1.00 96.38 304 PHE A CA 1
ATOM 2491 C C . PHE A 1 304 ? 11.777 -0.697 -3.841 1.00 96.38 304 PHE A C 1
ATOM 2493 O O . PHE A 1 304 ? 10.582 -0.606 -4.132 1.00 96.38 304 PHE A O 1
ATOM 2500 N N . PRO A 1 305 ? 12.307 0.059 -2.864 1.00 97.31 305 PRO A N 1
ATOM 2501 C CA . PRO A 1 305 ? 11.574 1.192 -2.308 1.00 97.31 305 PRO A CA 1
ATOM 2502 C C . PRO A 1 305 ? 11.223 2.184 -3.424 1.00 97.31 305 PRO A C 1
ATOM 2504 O O . PRO A 1 305 ? 12.056 2.451 -4.296 1.00 97.31 305 PRO A O 1
ATOM 2507 N N . LEU A 1 306 ? 10.023 2.772 -3.401 1.00 96.56 306 LEU A N 1
ATOM 2508 C CA . LEU A 1 306 ? 9.581 3.678 -4.468 1.00 96.56 306 LEU A CA 1
ATOM 2509 C C . LEU A 1 306 ? 10.527 4.878 -4.653 1.00 96.56 306 LEU A C 1
ATOM 2511 O O . LEU A 1 306 ? 10.778 5.303 -5.782 1.00 96.56 306 LEU A O 1
ATOM 2515 N N . ARG A 1 307 ? 11.105 5.396 -3.560 1.00 94.94 307 ARG A N 1
ATOM 2516 C CA . ARG A 1 307 ? 12.134 6.449 -3.613 1.00 94.94 307 ARG A CA 1
ATOM 2517 C C . ARG A 1 307 ? 13.361 6.030 -4.428 1.00 94.94 307 ARG A C 1
ATOM 2519 O O . ARG A 1 307 ? 13.819 6.805 -5.263 1.00 94.94 307 ARG A O 1
ATOM 2526 N N . ALA A 1 308 ? 13.860 4.810 -4.225 1.00 94.94 308 ALA A N 1
ATOM 2527 C CA . ALA A 1 308 ? 15.011 4.285 -4.960 1.00 94.94 308 ALA A CA 1
ATOM 2528 C C . ALA A 1 308 ? 14.686 4.119 -6.451 1.00 94.94 308 ALA A C 1
ATOM 2530 O O . ALA A 1 308 ? 15.453 4.562 -7.301 1.00 94.94 308 ALA A O 1
ATOM 2531 N N . TYR A 1 309 ? 13.502 3.585 -6.770 1.00 95.12 309 TYR A N 1
ATOM 2532 C CA . TYR A 1 309 ? 13.030 3.493 -8.153 1.00 95.12 309 TYR A CA 1
ATOM 2533 C C . TYR A 1 309 ? 12.961 4.865 -8.839 1.00 95.12 309 TYR A C 1
ATOM 2535 O O . TYR A 1 309 ? 13.430 5.015 -9.964 1.00 95.12 309 TYR A O 1
ATOM 2543 N N . LYS A 1 310 ? 12.423 5.895 -8.169 1.00 94.69 310 LYS A N 1
ATOM 2544 C CA . LYS A 1 310 ? 12.363 7.252 -8.736 1.00 94.69 310 LYS A CA 1
ATOM 2545 C C . LYS A 1 310 ? 13.754 7.820 -9.036 1.00 94.69 310 LYS A C 1
ATOM 2547 O O . LYS A 1 310 ? 13.909 8.464 -10.071 1.00 94.69 310 LYS A O 1
ATOM 2552 N N . LYS A 1 311 ? 14.745 7.582 -8.168 1.00 95.38 311 LYS A N 1
ATOM 2553 C CA . LYS A 1 311 ? 16.142 7.986 -8.408 1.00 95.38 311 LYS A CA 1
ATOM 2554 C C . LYS A 1 311 ? 16.718 7.277 -9.638 1.00 95.38 311 LYS A C 1
ATOM 2556 O O . LYS A 1 311 ? 17.128 7.957 -10.573 1.00 95.38 311 LYS A O 1
ATOM 2561 N N . LEU A 1 312 ? 16.617 5.946 -9.687 1.00 93.50 312 LEU A N 1
ATOM 2562 C CA . LEU A 1 312 ? 17.072 5.136 -10.827 1.00 93.50 312 LEU A CA 1
ATOM 2563 C C . LEU A 1 312 ? 16.405 5.560 -12.142 1.00 93.50 312 LEU A C 1
ATOM 2565 O O . LEU A 1 312 ? 17.050 5.655 -13.179 1.00 93.50 312 LEU A O 1
ATOM 2569 N N . LYS A 1 313 ? 15.106 5.871 -12.104 1.00 93.75 313 LYS A N 1
ATOM 2570 C CA . LYS A 1 313 ? 14.363 6.344 -13.275 1.00 93.75 313 LYS A CA 1
ATOM 2571 C C . LYS A 1 313 ? 14.884 7.691 -13.782 1.00 93.75 313 LYS A C 1
ATOM 2573 O O . LYS A 1 313 ? 15.017 7.860 -14.989 1.00 93.75 313 LYS A O 1
ATOM 2578 N N . LYS A 1 314 ? 15.174 8.645 -12.887 1.00 96.19 314 LYS A N 1
ATOM 2579 C CA . LYS A 1 314 ? 15.763 9.944 -13.264 1.00 96.19 314 LYS A CA 1
ATOM 2580 C C . LYS A 1 314 ? 17.136 9.761 -13.910 1.00 96.19 314 LYS A C 1
ATOM 2582 O O . LYS A 1 314 ? 17.391 10.335 -14.963 1.00 96.19 314 LYS A O 1
ATOM 2587 N N . GLU A 1 315 ? 17.978 8.929 -13.306 1.00 96.62 315 GLU A N 1
ATOM 2588 C CA . GLU A 1 315 ? 19.313 8.618 -13.817 1.00 96.62 315 GLU A CA 1
ATOM 2589 C C . GLU A 1 315 ? 19.260 7.960 -15.202 1.00 96.62 315 GLU A C 1
ATOM 2591 O O . GLU A 1 315 ? 19.944 8.405 -16.121 1.00 96.62 315 GLU A O 1
ATOM 2596 N N . TYR A 1 316 ? 18.368 6.984 -15.393 1.00 95.31 316 TYR A N 1
ATOM 2597 C CA . TYR A 1 316 ? 18.142 6.346 -16.690 1.00 95.31 316 TYR A CA 1
ATOM 2598 C C . TYR A 1 316 ? 17.771 7.355 -17.784 1.00 95.31 316 TYR A C 1
ATOM 2600 O O . TYR A 1 316 ? 18.321 7.304 -18.882 1.00 95.31 316 TYR A O 1
ATOM 2608 N N . TYR A 1 317 ? 16.856 8.291 -17.509 1.00 96.25 317 TYR A N 1
ATOM 2609 C CA . TYR A 1 317 ? 16.490 9.304 -18.504 1.00 96.25 317 TYR A CA 1
ATOM 2610 C C . TYR A 1 317 ? 17.626 10.279 -18.802 1.00 96.25 317 TYR A C 1
ATOM 2612 O O . TYR A 1 317 ? 17.769 10.682 -19.956 1.00 96.25 317 TYR A O 1
ATOM 2620 N N . ARG A 1 318 ? 18.438 10.630 -17.797 1.00 97.62 318 ARG A N 1
ATOM 2621 C CA . ARG A 1 318 ? 19.642 11.444 -17.997 1.00 97.62 318 ARG A CA 1
ATOM 2622 C C . ARG A 1 318 ? 20.605 10.748 -18.960 1.00 97.62 318 ARG A C 1
ATOM 2624 O O . ARG A 1 318 ? 20.954 11.336 -19.976 1.00 97.62 318 ARG A O 1
ATOM 2631 N N . LEU A 1 319 ? 20.946 9.487 -18.683 1.00 97.06 319 LEU A N 1
ATOM 2632 C CA . LEU A 1 319 ? 21.835 8.684 -19.530 1.00 97.06 319 LEU A CA 1
ATOM 2633 C C . LEU A 1 319 ? 21.271 8.526 -20.944 1.00 97.06 319 LEU A C 1
ATOM 2635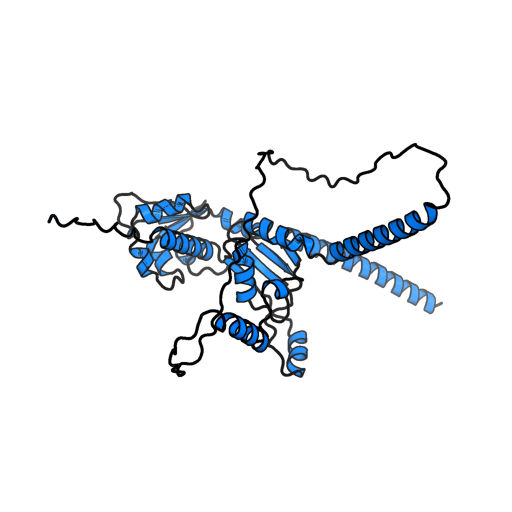 O O . LEU A 1 319 ? 21.965 8.766 -21.922 1.00 97.06 319 LEU A O 1
ATOM 2639 N N . LYS A 1 320 ? 19.976 8.220 -21.070 1.00 96.00 320 LYS A N 1
ATOM 2640 C CA . LYS A 1 320 ? 19.317 8.089 -22.374 1.00 96.00 320 LYS A CA 1
ATOM 2641 C C . LYS A 1 320 ? 19.372 9.376 -23.203 1.00 96.00 320 LYS A C 1
ATOM 2643 O O . LYS A 1 320 ? 19.450 9.298 -24.426 1.00 96.00 320 LYS A O 1
ATOM 2648 N N . ARG A 1 321 ? 19.287 10.549 -22.565 1.00 96.94 321 ARG A N 1
ATOM 2649 C CA . ARG A 1 321 ? 19.426 11.843 -23.249 1.00 96.94 321 ARG A CA 1
ATOM 2650 C C . ARG A 1 321 ? 20.856 12.041 -23.747 1.00 96.94 321 ARG A C 1
ATOM 2652 O O . ARG A 1 321 ? 21.015 12.404 -24.903 1.00 96.94 321 ARG A O 1
ATOM 2659 N N . GLN A 1 322 ? 21.850 11.729 -22.917 1.00 96.62 322 GLN A N 1
ATOM 2660 C CA . GLN A 1 322 ? 23.265 11.804 -23.291 1.00 96.62 322 GLN A CA 1
ATOM 2661 C C . GLN A 1 322 ? 23.587 10.874 -24.466 1.00 96.62 322 GLN A C 1
ATOM 2663 O O . GLN A 1 322 ? 24.119 11.331 -25.465 1.00 96.62 322 GLN A O 1
ATOM 2668 N N . THR A 1 323 ? 23.172 9.603 -24.416 1.00 96.25 323 THR A N 1
ATOM 2669 C CA . THR A 1 323 ? 23.400 8.655 -25.523 1.00 96.25 323 THR A CA 1
ATOM 2670 C C . THR A 1 323 ? 22.762 9.124 -26.829 1.00 96.25 323 THR A C 1
ATOM 2672 O O . THR A 1 323 ? 23.345 8.957 -27.890 1.00 96.25 323 THR A O 1
ATOM 2675 N N . ARG A 1 324 ? 21.571 9.736 -26.770 1.00 96.31 324 ARG A N 1
ATOM 2676 C CA . ARG A 1 324 ? 20.926 10.302 -27.965 1.00 96.31 324 ARG A CA 1
ATOM 2677 C C . ARG A 1 324 ? 21.692 11.486 -28.542 1.00 96.31 324 ARG A C 1
ATOM 2679 O O . ARG A 1 324 ? 21.720 11.609 -29.754 1.00 96.31 324 ARG A O 1
ATOM 2686 N N . GLN A 1 325 ? 22.261 12.334 -27.686 1.00 96.44 325 GLN A N 1
ATOM 2687 C CA . GLN A 1 325 ? 23.073 13.475 -28.114 1.00 96.44 325 GLN A CA 1
ATOM 2688 C C . GLN A 1 325 ? 24.372 13.012 -28.774 1.00 96.44 325 GLN A C 1
ATOM 2690 O O . GLN A 1 325 ? 24.702 13.495 -29.847 1.00 96.44 325 GLN A O 1
ATOM 2695 N N . VAL A 1 326 ? 25.059 12.037 -28.173 1.00 96.94 326 VAL A N 1
ATOM 2696 C CA . VAL A 1 326 ? 26.268 11.435 -28.758 1.00 96.94 326 VAL A CA 1
ATOM 2697 C C . VAL A 1 326 ? 25.948 10.838 -30.128 1.00 96.94 326 VAL A C 1
ATOM 2699 O O . VAL A 1 326 ? 26.542 11.238 -31.118 1.00 96.94 326 VAL A O 1
ATOM 2702 N N . TYR A 1 327 ? 24.912 10.002 -30.209 1.00 96.56 327 TYR A N 1
ATOM 2703 C CA . TYR A 1 327 ? 24.510 9.375 -31.469 1.00 96.56 327 TYR A CA 1
ATOM 2704 C C . TYR A 1 327 ? 24.070 10.387 -32.539 1.00 96.56 327 TYR A C 1
ATOM 2706 O O . TYR A 1 327 ? 24.286 10.170 -33.724 1.00 96.56 327 TYR A O 1
ATOM 2714 N N . SER A 1 328 ? 23.444 11.506 -32.151 1.00 96.94 328 SER A N 1
ATOM 2715 C CA . SER A 1 328 ? 23.089 12.553 -33.117 1.00 96.94 328 SER A CA 1
ATOM 2716 C C . SER A 1 328 ? 24.299 13.309 -33.657 1.00 96.94 328 SER A C 1
ATOM 2718 O O . SER A 1 328 ? 24.242 13.756 -34.794 1.00 96.94 328 SER A O 1
ATOM 2720 N N . VAL A 1 329 ? 25.360 13.461 -32.857 1.00 97.38 329 VAL A N 1
ATOM 2721 C CA . VAL A 1 329 ? 26.613 14.086 -33.304 1.00 97.38 329 VAL A CA 1
ATOM 2722 C C . VAL A 1 329 ? 27.364 13.134 -34.231 1.00 97.38 329 VAL A C 1
ATOM 2724 O O . VAL A 1 329 ? 27.751 13.550 -35.313 1.00 97.38 329 VAL A O 1
ATOM 2727 N N . GLU A 1 330 ? 27.475 11.854 -33.868 1.00 96.31 330 GLU A N 1
ATOM 2728 C CA . GLU A 1 330 ? 28.091 10.823 -34.720 1.00 96.31 330 GLU A CA 1
ATOM 2729 C C . GLU A 1 330 ? 27.395 10.732 -36.089 1.00 96.31 330 GLU A C 1
ATOM 2731 O O . GLU A 1 330 ? 28.052 10.710 -37.123 1.00 96.31 330 GLU A O 1
ATOM 2736 N N . LEU A 1 331 ? 26.057 10.759 -36.118 1.00 96.38 331 LEU A N 1
ATOM 2737 C CA . LEU A 1 331 ? 25.296 10.777 -37.372 1.00 96.38 331 LEU A CA 1
ATOM 2738 C C . LEU A 1 331 ? 25.456 12.070 -38.181 1.00 96.38 331 LEU A C 1
ATOM 2740 O O . LEU A 1 331 ? 25.210 12.051 -39.383 1.00 96.38 331 LEU A O 1
ATOM 2744 N N . ALA A 1 332 ? 25.760 13.199 -37.539 1.00 96.88 332 ALA A N 1
ATOM 2745 C CA . ALA A 1 332 ? 26.029 14.447 -38.248 1.00 96.88 332 ALA A CA 1
ATOM 2746 C C . ALA A 1 332 ? 27.418 14.400 -38.894 1.00 96.88 332 ALA A C 1
ATOM 2748 O O . ALA A 1 332 ? 27.532 14.693 -40.076 1.00 96.88 332 ALA A O 1
ATOM 2749 N N . GLN A 1 333 ? 28.422 13.916 -38.158 1.00 96.88 333 GLN A N 1
ATOM 2750 C CA . GLN A 1 333 ? 29.786 13.723 -38.659 1.00 96.88 333 GLN A CA 1
ATOM 2751 C C . GLN A 1 333 ? 29.824 12.764 -39.853 1.00 96.88 333 GLN A C 1
ATOM 2753 O O . GLN A 1 333 ? 30.412 13.088 -40.874 1.00 96.88 333 GLN A O 1
ATOM 2758 N N . GLN A 1 334 ? 29.104 11.639 -39.781 1.00 96.06 334 GLN A N 1
ATOM 2759 C CA . GLN A 1 334 ? 29.003 10.700 -40.907 1.00 96.06 334 GLN A CA 1
ATOM 2760 C C . GLN A 1 334 ? 28.395 11.332 -42.166 1.00 96.06 334 GLN A C 1
ATOM 2762 O O . GLN A 1 334 ? 28.750 10.951 -43.272 1.00 96.06 334 GLN A O 1
ATOM 2767 N N . LYS A 1 335 ? 27.478 12.295 -42.016 1.00 97.00 335 LYS A N 1
ATOM 2768 C CA . LYS A 1 335 ? 26.876 12.992 -43.161 1.00 97.00 335 LYS A CA 1
ATOM 2769 C C . LYS A 1 335 ? 27.790 14.049 -43.764 1.00 97.00 335 LYS A C 1
ATOM 2771 O O . LYS A 1 335 ? 27.675 14.296 -44.955 1.00 97.00 335 LYS A O 1
ATOM 2776 N N . GLU A 1 336 ? 28.625 14.683 -42.944 1.00 95.88 336 GLU A N 1
ATOM 2777 C CA . GLU A 1 336 ? 29.656 15.615 -43.410 1.00 95.88 336 GLU A CA 1
ATOM 2778 C C . GLU A 1 336 ? 30.736 14.847 -44.190 1.00 95.88 336 GLU A C 1
ATOM 2780 O O . GLU A 1 336 ? 31.051 15.227 -45.312 1.00 95.88 336 GLU A O 1
ATOM 2785 N N . GLU A 1 337 ? 31.189 13.697 -43.675 1.00 95.62 337 GLU A N 1
ATOM 2786 C CA . GLU A 1 337 ? 32.148 12.809 -44.358 1.00 95.62 337 GLU A CA 1
ATOM 2787 C C . GLU A 1 337 ? 31.615 12.209 -45.675 1.00 95.62 337 GLU A C 1
ATOM 2789 O O . GLU A 1 337 ? 32.402 11.911 -46.563 1.00 95.62 337 GLU A O 1
ATOM 2794 N N . GLU A 1 338 ? 30.299 12.010 -45.819 1.00 95.06 338 GLU A N 1
ATOM 2795 C CA . GLU A 1 338 ? 29.682 11.532 -47.072 1.00 95.06 338 GLU A CA 1
ATOM 2796 C C . GLU A 1 338 ? 29.461 12.646 -48.114 1.00 95.06 338 GLU A C 1
ATOM 2798 O O . GLU A 1 338 ? 29.111 12.345 -49.258 1.00 95.06 338 GLU A O 1
ATOM 2803 N N . SER A 1 339 ? 29.591 13.921 -47.726 1.00 92.31 339 SER A N 1
ATOM 2804 C CA . SER A 1 339 ? 29.369 15.070 -48.617 1.00 92.31 339 SER A CA 1
ATOM 2805 C C . SER A 1 339 ? 30.637 15.651 -49.246 1.00 92.31 339 SER A C 1
ATOM 2807 O O . SER A 1 339 ? 30.512 16.442 -50.184 1.00 92.31 339 SER A O 1
ATOM 2809 N N . ASP A 1 340 ? 31.806 15.245 -48.748 1.00 81.06 340 ASP A N 1
ATOM 2810 C CA . ASP A 1 340 ? 33.132 15.539 -49.306 1.00 81.06 340 ASP A CA 1
ATOM 2811 C C . ASP A 1 340 ? 33.570 14.428 -50.279 1.00 81.06 340 ASP A C 1
ATOM 2813 O O . ASP A 1 340 ? 34.196 14.763 -51.315 1.00 81.06 340 ASP A O 1
#

pLDDT: mean 77.48, std 21.98, range [29.95, 98.25]

Foldseek 3Di:
DDDPPPPPDDDDDPLVVVLVVLLLQLLLLVQAPPHQCQVQWDDDPWKTKHFPLVSLVRGPPPCSVVNLPAQPVSQQVSCVVDPAKGWDDDNPDHSRRIMIMGTPVLNVCQLLQKKKKAQADQPDDQVLVLVVLVVLARWNGKAAAAADPVVQVVQVVPVHDRRRHNRIIMIGHSDSNSQVSVQVVQVCLPPVNVVVVVVVVVVVVVVVVVCVVCVVPDPDDDDDDDDDDDDDDDPDDDDDDPPDDDDDPPPPPPPPPDDPDPPPDDDDDDDDDDPPVVVVVVVVVVVVVPDDDSCNSCSNMHMDRSVVVVVVVVVVVVVVVVVVVVVVVVVVVVVVVVVD

Sequence (340 aa):
MSDINIKRKRKRPRTTQLRQDLRKSLETAILAPKSSILHLFSISETQYTANLFEVIKNTELGNAEKYLHLSTFGYKSLNNKTRIFTICGELSSKPEDLEISFQRKLRTRVFDTIAFVDNLPLLCTKERLWRRAALFGTVVDVHLPKPRKVFQKQGMLKGSIKVEHAGYGFVQFTSPYSVKRFCRRYAGNSHLRRHQKRGRKMRKTRLSRTFLNTSKNSQEENAKNHHESNFEWSESGLESEVELAPRRKRILTFNINIREIPPANTVVQESGTSGKKLKKIRRKRSLKSGSVSLRRLFRMIQVFPLRAYKKLKKEYYRLKRQTRQVYSVELAQQKEEESD

Secondary structure (DSSP, 8-state):
-------PPP----HHHHHHHHHHHHHHHHH-TT-GGGGG-EE-SSEEEEEHHHHHHHS--TTHHHHHTS-HHHHHTTGGG-SS-EEES-SSS-GGG-EEEEETHHHHTHHHHEEEEES--TT--HHHHHHHHTTTS-EEEEE-PPPPHHHHHHHHTTT-----SSS-EEEEESSHHHHHHHHHHHGGG-HHHHHHHHHHHHHHHHHHHHHHHHTTT-SS----------------S------------------------PPS----------TTHHHHHHHHHHHHT----HHHHTTS-EEEEHHHHHHHHHHHHHHHHHHHHHHHHHHHHHHHHTT-